Protein AF-A0A9W6ZM14-F1 (afdb_monomer_lite)

InterPro domains:
  IPR001594 Palmitoyltransferase, DHHC domain [PF01529] (243-301)
  IPR039859 Palmitoyltransferase PFA4/ZDHHC16/ZDHHC20/ERF2-like [PTHR22883] (173-303)

Sequence (307 aa):
MQKMSNPPGVASLNSKPNGLDDATSDDAARDLENGAMTSVTIDSLAVELNGNPAIPPNSPPPSTPLFTISDDVESGSTDAPSDSSPWPRRDSSGRIIYATVGKYESRLSKGLKSPRPYPRLQACCCVSTGLAKYYVGNMPVLLSNPDGSPRLIMGSWWPFCVGITVPLIAGAVTIVAALVLVPMAPLYITLLYFALVAVTLGALFSVSCRNPGLVSKREKVVGPNVSTDSVDRSKWIWNDRVKSFRPRGALYCDTNDVVVEEYDHFCPWTGTSIGGGNMQAFKVFVVAVNVLCYTTVGVVILVVVLW

Secondary structure (DSSP, 8-state):
----------------------------------------------------PPPPS--PPP-----------------------SSPPB-TTSPBPBS--TTTHHHHTTT-----S-TTSTTSGGGTS---SEEETTEEEEEE-TTS-EEEE--TTHHHIIIIIHHHHHHHHHHHIIIIIHHHS-HHHHHHHHHHHHHHHHHHHHHHTS---BPBP-S-SS-TTS-GGGS-GGGEEEETTTTEEEETT-EEETTTTEEETT--EEETTTTEEESTTTHHHHHHHHHHHHHHHHHHHHHHHHHHHH-

Foldseek 3Di:
DDDDDDDDDDDDDDDDDYDDDDDDDDDDPDDDDDDDDDDDDDDDDDDDDDDDDDDDPDDDDDDDDDDDDDPPPDPDDDDDPPPQFQDQDADPLQAGAFQFFCVQVVQVVVVHPGDQPDPVVCPDCVVPVPQFPDARQLKGANDDDSNNHGAWIAFNLVCLQVVPQVCVLVVLLVVLCVPFCVPPNDPVLSVVLVVLSVQLVVLLSLQRTWDQATHGFAQDQDGPPGPPVPGPCVQWDADPRRNGIDGPLWDADPRRRTIHHVWDAADSNSRGTHGDRRVVSVVSNVVSVVVSVVSSVVSVCCRVPVD

Organism: NCBI:txid2557542

Structure (mmCIF, N/CA/C/O backbone):
data_AF-A0A9W6ZM14-F1
#
_entry.id   AF-A0A9W6ZM14-F1
#
loop_
_atom_site.group_PDB
_atom_site.id
_atom_site.type_symbol
_atom_site.label_atom_id
_atom_site.label_alt_id
_atom_site.label_comp_id
_atom_site.label_asym_id
_atom_site.label_entity_id
_atom_site.label_seq_id
_atom_site.pdbx_PDB_ins_code
_atom_site.Cartn_x
_atom_site.Cartn_y
_atom_site.Cartn_z
_atom_site.occupancy
_atom_site.B_iso_or_equiv
_atom_site.auth_seq_id
_atom_site.auth_comp_id
_atom_site.auth_asym_id
_atom_site.auth_atom_id
_atom_site.pdbx_PDB_model_num
ATOM 1 N N . MET A 1 1 ? 27.398 20.162 75.492 1.00 36.53 1 MET A N 1
ATOM 2 C CA . MET A 1 1 ? 28.132 21.410 75.178 1.00 36.53 1 MET A CA 1
ATOM 3 C C . MET A 1 1 ? 29.616 21.088 75.151 1.00 36.53 1 MET A C 1
ATOM 5 O O . MET A 1 1 ? 30.048 20.500 76.125 1.00 36.53 1 MET A O 1
ATOM 9 N N . GLN A 1 2 ? 30.344 21.519 74.107 1.00 38.34 2 GLN A N 1
ATOM 10 C CA . GLN A 1 2 ? 31.823 21.563 74.013 1.00 38.34 2 GLN A CA 1
ATOM 11 C C . GLN A 1 2 ? 32.601 20.218 74.132 1.00 38.34 2 GLN A C 1
ATOM 13 O O . GLN A 1 2 ? 32.094 19.271 74.711 1.00 38.34 2 GLN A O 1
ATOM 18 N N . LYS A 1 3 ? 33.850 20.057 73.652 1.00 40.38 3 LYS A N 1
ATOM 19 C CA . LYS A 1 3 ? 34.610 20.589 72.481 1.00 40.38 3 LYS A CA 1
ATOM 20 C C . LYS A 1 3 ? 35.984 19.853 72.451 1.00 40.38 3 LYS A C 1
ATOM 22 O O . LYS A 1 3 ? 36.457 19.490 73.518 1.00 40.38 3 LYS A O 1
ATOM 27 N N . MET A 1 4 ? 36.669 19.802 71.293 1.00 40.66 4 MET A N 1
ATOM 28 C CA . MET A 1 4 ? 38.109 19.431 71.122 1.00 40.66 4 MET A CA 1
ATOM 29 C C . MET A 1 4 ? 38.456 17.927 71.308 1.00 40.66 4 MET A C 1
ATOM 31 O O . MET A 1 4 ? 37.706 17.216 71.962 1.00 40.66 4 MET A O 1
ATOM 35 N N . SER A 1 5 ? 39.528 17.350 70.734 1.00 51.25 5 SER A N 1
ATOM 36 C CA . SER A 1 5 ? 40.602 17.848 69.828 1.00 51.25 5 SER A CA 1
ATOM 37 C C . SER A 1 5 ? 41.184 16.704 68.959 1.00 51.25 5 SER A C 1
ATOM 39 O O . SER A 1 5 ? 40.787 15.556 69.118 1.00 51.25 5 SER A O 1
ATOM 41 N N . ASN A 1 6 ? 42.086 17.033 68.018 1.00 43.19 6 ASN A N 1
ATOM 42 C CA . ASN A 1 6 ? 42.527 16.185 66.890 1.00 43.19 6 ASN A CA 1
ATOM 43 C C . ASN A 1 6 ? 43.996 15.626 67.071 1.00 43.19 6 ASN A C 1
ATOM 45 O O . ASN A 1 6 ? 44.387 15.498 68.229 1.00 43.19 6 ASN A O 1
ATOM 49 N N . PRO A 1 7 ? 44.790 15.214 66.039 1.00 69.88 7 PRO A N 1
ATOM 50 C CA . PRO A 1 7 ? 45.662 14.005 66.016 1.00 69.88 7 PRO A CA 1
ATOM 51 C C . PRO A 1 7 ? 47.177 14.356 66.260 1.00 69.88 7 PRO A C 1
ATOM 53 O O . PRO A 1 7 ? 47.383 15.471 66.746 1.00 69.88 7 PRO A O 1
ATOM 56 N N . PRO A 1 8 ? 48.258 13.559 65.954 1.00 61.28 8 PRO A N 1
ATOM 57 C CA . PRO A 1 8 ? 48.403 12.345 65.106 1.00 61.28 8 PRO A CA 1
ATOM 58 C C . PRO A 1 8 ? 49.408 11.242 65.577 1.00 61.28 8 PRO A C 1
ATOM 60 O O . PRO A 1 8 ? 49.921 11.275 66.690 1.00 61.28 8 PRO A O 1
ATOM 63 N N . GLY A 1 9 ? 49.733 10.278 64.690 1.00 41.50 9 GLY A N 1
ATOM 64 C CA . GLY A 1 9 ? 50.841 9.307 64.822 1.0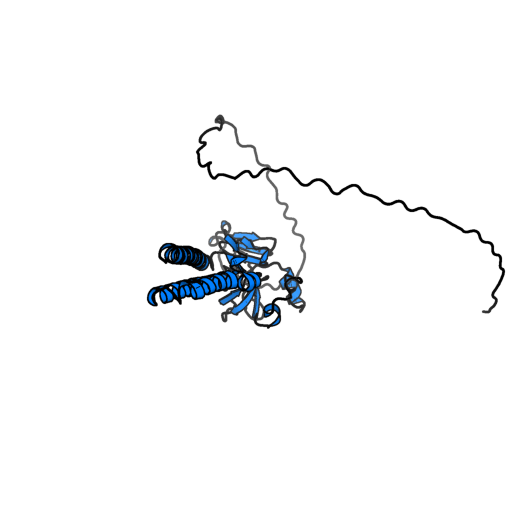0 41.50 9 GLY A CA 1
ATOM 65 C C . GLY A 1 9 ? 51.139 8.556 63.504 1.00 41.50 9 GLY A C 1
ATOM 66 O O . GLY A 1 9 ? 50.204 8.203 62.790 1.00 41.50 9 GLY A O 1
ATOM 67 N N . VAL A 1 10 ? 52.419 8.349 63.149 1.00 43.56 10 VAL A N 1
ATOM 68 C CA . VAL A 1 10 ? 52.888 7.893 61.811 1.00 43.56 10 VAL A CA 1
ATOM 69 C C . VAL A 1 10 ? 53.916 6.750 61.902 1.00 43.56 10 VAL A C 1
ATOM 71 O O . VAL A 1 10 ? 54.894 6.892 62.627 1.00 43.56 10 VAL A O 1
ATOM 74 N N . ALA A 1 11 ? 53.745 5.693 61.091 1.00 44.09 11 ALA A N 1
ATOM 75 C CA . ALA A 1 11 ? 54.774 4.792 60.515 1.00 44.09 11 ALA A CA 1
ATOM 76 C C . ALA A 1 11 ? 54.046 3.838 59.528 1.00 44.09 11 ALA A C 1
ATOM 78 O O . ALA A 1 11 ? 53.034 3.267 59.914 1.00 44.09 11 ALA A O 1
ATOM 79 N N . SER A 1 12 ? 54.321 3.704 58.223 1.00 38.97 12 SER A N 1
ATOM 80 C CA . SER A 1 12 ? 55.550 3.646 57.404 1.00 38.97 12 SER A CA 1
ATOM 81 C C . SER A 1 12 ? 56.270 2.287 57.407 1.00 38.97 12 SER A C 1
ATOM 83 O O . SER A 1 12 ? 56.923 1.953 58.390 1.00 38.97 12 SER A O 1
ATOM 85 N N . LEU A 1 13 ? 56.156 1.564 56.275 1.00 42.47 13 LEU A N 1
ATOM 86 C CA . LEU A 1 13 ? 57.171 0.793 55.508 1.00 42.47 13 LEU A CA 1
ATOM 87 C C . LEU A 1 13 ? 56.466 -0.376 54.764 1.00 42.47 13 LEU A C 1
ATOM 89 O O . LEU A 1 13 ? 55.950 -1.281 55.400 1.00 42.47 13 LEU A O 1
ATOM 93 N N . ASN A 1 14 ? 56.176 -0.321 53.458 1.00 37.44 14 ASN A N 1
ATOM 94 C CA . ASN A 1 14 ? 57.045 -0.346 52.266 1.00 37.44 14 ASN A CA 1
ATOM 95 C C . ASN A 1 14 ? 57.603 -1.749 51.904 1.00 37.44 14 ASN A C 1
ATOM 97 O O . ASN A 1 14 ? 58.547 -2.222 52.528 1.00 37.44 14 ASN A O 1
ATOM 101 N N . SER A 1 15 ? 57.054 -2.383 50.854 1.00 41.06 15 SER A N 1
ATOM 102 C CA . SER A 1 15 ? 57.790 -3.257 49.908 1.00 41.06 15 SER A CA 1
ATOM 103 C C . SER A 1 15 ? 56.939 -3.662 48.683 1.00 41.06 15 SER A C 1
ATOM 105 O O . SER A 1 15 ? 56.135 -4.587 48.704 1.00 41.06 15 SER A O 1
ATOM 107 N N . LYS A 1 16 ? 57.164 -2.948 47.577 1.00 43.81 16 LYS A N 1
ATOM 108 C CA . LYS A 1 16 ? 57.217 -3.491 46.199 1.00 43.81 16 LYS A CA 1
ATOM 109 C C . LYS A 1 16 ? 58.722 -3.761 45.893 1.00 43.81 16 LYS A C 1
ATOM 111 O O . LYS A 1 16 ? 59.518 -3.281 46.707 1.00 43.81 16 LYS A O 1
ATOM 116 N N . PRO A 1 17 ? 59.169 -4.420 44.791 1.00 56.38 17 PRO A N 1
ATOM 117 C CA . PRO A 1 17 ? 58.534 -4.412 43.458 1.00 56.38 17 PRO A CA 1
ATOM 118 C C . PRO A 1 17 ? 58.696 -5.686 42.570 1.00 56.38 17 PRO A C 1
ATOM 120 O O . PRO A 1 17 ? 59.424 -6.596 42.928 1.00 56.38 17 PRO A O 1
ATOM 123 N N . ASN A 1 18 ? 58.083 -5.634 41.371 1.00 39.75 18 ASN A N 1
ATOM 124 C CA . ASN A 1 18 ? 58.456 -6.257 40.071 1.00 39.75 18 ASN A CA 1
ATOM 125 C C . ASN A 1 18 ? 58.685 -7.794 39.963 1.00 39.75 18 ASN A C 1
ATOM 127 O O . ASN A 1 18 ? 59.097 -8.449 40.904 1.00 39.75 18 ASN A O 1
ATOM 131 N N . GLY A 1 19 ? 58.465 -8.432 38.805 1.00 35.41 19 GLY A N 1
ATOM 132 C CA . GLY A 1 19 ? 57.960 -7.936 37.517 1.00 35.41 19 GLY A CA 1
ATOM 133 C C . GLY A 1 19 ? 57.748 -9.069 36.495 1.00 35.41 19 GLY A C 1
ATOM 134 O O . GLY A 1 19 ? 58.057 -10.211 36.803 1.00 35.41 19 GLY A O 1
ATOM 135 N N . LEU A 1 20 ? 57.183 -8.679 35.341 1.00 39.94 20 LEU A N 1
ATOM 136 C CA . LEU A 1 20 ? 57.319 -9.202 33.963 1.00 39.94 20 LEU A CA 1
ATOM 137 C C . LEU A 1 20 ? 57.589 -10.703 33.702 1.00 39.94 20 LEU A C 1
ATOM 139 O O . LEU A 1 20 ? 58.548 -11.264 34.209 1.00 39.94 20 LEU A O 1
ATOM 143 N N . ASP A 1 21 ? 56.840 -11.273 32.748 1.00 44.75 21 ASP A N 1
ATOM 144 C CA . ASP A 1 21 ? 57.371 -11.488 31.385 1.00 44.75 21 ASP A CA 1
ATOM 145 C C . ASP A 1 21 ? 56.235 -11.684 30.356 1.00 44.75 21 ASP A C 1
ATOM 147 O O . ASP A 1 21 ? 55.168 -12.210 30.678 1.00 44.75 21 ASP A O 1
ATOM 151 N N . ASP A 1 22 ? 56.466 -11.214 29.124 1.00 46.00 22 ASP A N 1
ATOM 152 C CA . ASP A 1 22 ? 55.583 -11.368 27.957 1.00 46.00 22 ASP A CA 1
ATOM 153 C C . ASP A 1 22 ? 55.900 -12.663 27.187 1.00 46.00 22 ASP A C 1
ATOM 155 O O . ASP A 1 22 ? 57.066 -13.026 27.030 1.00 46.00 22 ASP A O 1
ATOM 159 N N . ALA A 1 23 ? 54.885 -13.287 26.579 1.00 38.38 23 ALA A N 1
ATOM 160 C CA . ALA A 1 23 ? 55.082 -14.174 25.430 1.00 38.38 23 ALA A CA 1
ATOM 161 C C . ALA A 1 23 ? 53.856 -14.175 24.501 1.00 38.38 23 ALA A C 1
ATOM 163 O O . ALA A 1 23 ? 52.744 -14.525 24.896 1.00 38.38 23 ALA A O 1
ATOM 164 N N . THR A 1 24 ? 54.078 -13.788 23.247 1.00 38.44 24 THR A N 1
ATOM 165 C CA . THR A 1 24 ? 53.124 -13.860 22.135 1.00 38.44 24 THR A CA 1
ATOM 166 C C . THR A 1 24 ? 53.206 -15.210 21.418 1.00 38.44 24 THR A C 1
ATOM 168 O O . THR A 1 24 ? 54.297 -15.757 21.281 1.00 38.44 24 THR A O 1
ATOM 171 N N . SER A 1 25 ? 52.085 -15.711 20.885 1.00 35.69 25 SER A N 1
ATOM 172 C CA . SER A 1 25 ? 51.920 -16.150 19.475 1.00 35.69 25 SER A CA 1
ATOM 173 C C . SER A 1 25 ? 50.692 -17.054 19.276 1.00 35.69 25 SER A C 1
ATOM 175 O O . SER A 1 25 ? 50.370 -17.881 20.120 1.00 35.69 25 SER A O 1
ATOM 177 N N . ASP A 1 26 ? 50.004 -16.815 18.159 1.00 38.16 26 ASP A N 1
ATOM 178 C CA . ASP A 1 26 ? 49.467 -17.792 17.201 1.00 38.16 26 ASP A CA 1
ATOM 179 C C . ASP A 1 26 ? 48.827 -19.100 17.715 1.00 38.16 26 ASP A C 1
ATOM 181 O O . ASP A 1 26 ? 49.527 -20.034 18.080 1.00 38.16 26 ASP A O 1
ATOM 185 N N . ASP A 1 27 ? 47.488 -19.194 17.622 1.00 36.38 27 ASP A N 1
ATOM 186 C CA . ASP A 1 27 ? 46.767 -20.297 16.938 1.00 36.38 27 ASP A CA 1
ATOM 187 C C . ASP A 1 27 ? 45.241 -20.231 17.178 1.00 36.38 27 ASP A C 1
ATOM 189 O O . ASP A 1 27 ? 44.758 -20.630 18.234 1.00 36.38 27 ASP A O 1
ATOM 193 N N . ALA A 1 28 ? 44.474 -19.745 16.185 1.00 35.94 28 ALA A N 1
ATOM 194 C CA . ALA A 1 28 ? 43.031 -20.031 15.981 1.00 35.94 28 ALA A CA 1
ATOM 195 C C . ALA A 1 28 ? 42.469 -19.344 14.708 1.00 35.94 28 ALA A C 1
ATOM 197 O O . ALA A 1 28 ? 41.406 -18.722 14.734 1.00 35.94 28 ALA A O 1
ATOM 198 N N . ALA A 1 29 ? 43.186 -19.407 13.581 1.00 35.66 29 ALA A N 1
ATOM 199 C CA . ALA A 1 29 ? 42.750 -18.792 12.320 1.00 35.66 29 ALA A CA 1
ATOM 200 C C . ALA A 1 29 ? 43.024 -19.700 11.111 1.00 35.66 29 ALA A C 1
ATOM 202 O O . ALA A 1 29 ? 43.805 -19.354 10.228 1.00 35.66 29 ALA A O 1
ATOM 203 N N . ARG A 1 30 ? 42.383 -20.875 11.090 1.00 34.28 30 ARG A N 1
ATOM 204 C CA . ARG A 1 30 ? 42.299 -21.807 9.952 1.00 34.28 30 ARG A CA 1
ATOM 205 C C . ARG A 1 30 ? 41.116 -22.747 10.181 1.00 34.28 30 ARG A C 1
ATOM 207 O O . ARG A 1 30 ? 41.222 -23.634 11.009 1.00 34.28 30 ARG A O 1
ATOM 214 N N . ASP A 1 31 ? 40.019 -22.497 9.472 1.00 34.97 31 ASP A N 1
ATOM 215 C CA . ASP A 1 31 ? 39.014 -23.494 9.069 1.00 34.97 31 ASP A CA 1
ATOM 216 C C . ASP A 1 31 ? 38.076 -22.837 8.044 1.00 34.97 31 ASP A C 1
ATOM 218 O O . ASP A 1 31 ? 36.964 -22.387 8.322 1.00 34.97 31 ASP A O 1
ATOM 222 N N . LEU A 1 32 ? 38.610 -22.705 6.830 1.00 38.25 32 LEU A N 1
ATOM 223 C CA . LEU A 1 32 ? 37.909 -22.268 5.629 1.00 38.25 32 LEU A CA 1
ATOM 224 C C . LEU A 1 32 ? 38.523 -23.038 4.456 1.00 38.25 32 LEU A C 1
ATOM 226 O O . LEU A 1 32 ? 39.570 -22.637 3.966 1.00 38.25 32 LEU A O 1
ATOM 230 N N . GLU A 1 33 ? 37.915 -24.164 4.076 1.00 34.16 33 GLU A N 1
ATOM 231 C CA . GLU A 1 33 ? 37.705 -24.636 2.693 1.00 34.16 33 GLU A CA 1
ATOM 232 C C . GLU A 1 33 ? 37.117 -26.061 2.682 1.00 34.16 33 GLU A C 1
ATOM 234 O O . GLU A 1 33 ? 37.151 -26.765 3.688 1.00 34.16 33 GLU A O 1
ATOM 239 N N . ASN A 1 34 ? 36.576 -26.467 1.523 1.00 34.59 34 ASN A N 1
ATOM 240 C CA . ASN A 1 34 ? 35.760 -27.669 1.270 1.00 34.59 34 ASN A CA 1
ATOM 241 C C . ASN A 1 34 ? 34.326 -27.575 1.853 1.00 34.59 34 ASN A C 1
ATOM 243 O O . ASN A 1 34 ? 34.122 -27.662 3.055 1.00 34.59 34 ASN A O 1
ATOM 247 N N . GLY A 1 35 ? 33.244 -27.434 1.083 1.00 29.64 35 GLY A N 1
ATOM 248 C CA . GLY A 1 35 ? 33.098 -27.381 -0.373 1.00 29.64 35 GLY A CA 1
ATOM 249 C C . GLY A 1 35 ? 32.021 -28.354 -0.855 1.00 29.64 35 GLY A C 1
ATOM 250 O O . GLY A 1 35 ? 32.309 -29.528 -1.049 1.00 29.64 35 GLY A O 1
ATOM 251 N N . ALA A 1 36 ? 30.797 -27.863 -1.075 1.00 30.23 36 ALA A N 1
ATOM 252 C CA . ALA A 1 36 ? 29.767 -28.545 -1.865 1.00 30.23 36 ALA A CA 1
ATOM 253 C C . ALA A 1 36 ? 28.647 -27.566 -2.265 1.00 30.23 36 ALA A C 1
ATOM 255 O O . ALA A 1 36 ? 27.780 -27.227 -1.462 1.00 30.23 36 ALA A O 1
ATOM 256 N N . MET A 1 37 ? 28.636 -27.140 -3.531 1.00 34.69 37 MET A N 1
ATOM 257 C CA . MET A 1 37 ? 27.382 -26.741 -4.172 1.00 34.69 37 MET A CA 1
ATOM 258 C C . MET A 1 37 ? 26.509 -27.989 -4.327 1.00 34.69 37 MET A C 1
ATOM 260 O O . MET A 1 37 ? 26.943 -28.953 -4.952 1.00 34.69 37 MET A O 1
ATOM 264 N N . THR A 1 38 ? 25.258 -27.937 -3.878 1.00 35.25 38 THR A N 1
ATOM 265 C CA . THR A 1 38 ? 24.208 -28.830 -4.386 1.00 35.25 38 THR A CA 1
ATOM 266 C C . THR A 1 38 ? 22.968 -28.021 -4.726 1.00 35.25 38 THR A C 1
ATOM 268 O O . THR A 1 38 ? 22.387 -27.346 -3.878 1.00 35.25 38 THR A O 1
ATOM 271 N N . SER A 1 39 ? 22.588 -28.084 -5.997 1.00 32.16 39 SER A N 1
ATOM 272 C CA . SER A 1 39 ? 21.382 -27.487 -6.558 1.00 32.16 39 SER A CA 1
ATOM 273 C C . SER A 1 39 ? 20.124 -28.136 -5.989 1.00 32.16 39 SER A C 1
ATOM 275 O O . SER A 1 39 ? 19.982 -29.355 -6.064 1.00 32.16 39 SER A O 1
ATOM 277 N N . VAL A 1 40 ? 19.173 -27.330 -5.514 1.00 30.58 40 VAL A N 1
ATOM 278 C CA . VAL A 1 40 ? 17.807 -27.804 -5.258 1.00 30.58 40 VAL A CA 1
ATOM 279 C C . VAL A 1 40 ? 17.052 -27.805 -6.585 1.00 30.58 40 VAL A C 1
ATOM 281 O O . VAL A 1 40 ? 16.585 -26.765 -7.049 1.00 30.58 40 VAL A O 1
ATOM 284 N N . THR A 1 41 ? 16.975 -28.969 -7.224 1.00 30.48 41 THR A N 1
ATOM 285 C CA . THR A 1 41 ? 16.114 -29.205 -8.386 1.00 30.48 41 THR A CA 1
ATOM 286 C C . THR A 1 41 ? 14.645 -29.213 -7.973 1.00 30.48 41 THR A C 1
ATOM 288 O O . THR A 1 41 ? 14.270 -29.778 -6.946 1.00 30.48 41 THR A O 1
ATOM 291 N N . ILE A 1 42 ? 13.798 -28.596 -8.798 1.0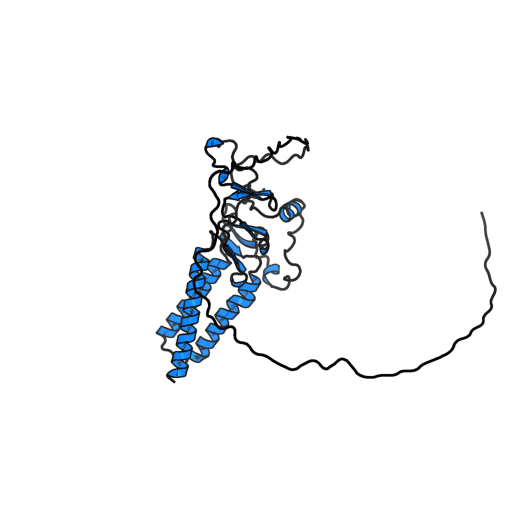0 38.62 42 ILE A N 1
ATOM 292 C CA . ILE A 1 42 ? 12.344 -28.709 -8.683 1.00 38.62 42 ILE A CA 1
ATOM 293 C C . ILE A 1 42 ? 11.937 -30.032 -9.329 1.00 38.62 42 ILE A C 1
ATOM 295 O O . ILE A 1 42 ? 11.848 -30.099 -10.548 1.00 38.62 42 ILE A O 1
ATOM 299 N N . ASP A 1 43 ? 11.691 -31.059 -8.516 1.00 33.50 43 ASP A N 1
ATOM 300 C CA . ASP A 1 43 ? 10.885 -32.219 -8.913 1.00 33.50 43 ASP A CA 1
ATOM 301 C C . ASP A 1 43 ? 10.408 -32.998 -7.677 1.00 33.50 43 ASP A C 1
ATOM 303 O O . ASP A 1 43 ? 11.179 -33.718 -7.046 1.00 33.50 43 ASP A O 1
ATOM 307 N N . SER A 1 44 ? 9.134 -32.815 -7.304 1.00 33.28 44 SER A N 1
ATOM 308 C CA . SER A 1 44 ? 8.341 -33.704 -6.426 1.00 33.28 44 SER A CA 1
ATOM 309 C C . SER A 1 44 ? 6.883 -33.225 -6.353 1.00 33.28 44 SER A C 1
ATOM 311 O O . SER A 1 44 ? 6.391 -32.783 -5.316 1.00 33.28 44 SER A O 1
ATOM 313 N N . LEU A 1 45 ? 6.175 -33.314 -7.484 1.00 35.25 45 LEU A N 1
ATOM 314 C CA . LEU A 1 45 ? 4.708 -33.296 -7.535 1.00 35.25 45 LEU A CA 1
ATOM 315 C C . LEU A 1 45 ? 4.203 -34.663 -8.024 1.00 35.25 45 LEU A C 1
ATOM 317 O O . LEU A 1 45 ? 3.803 -34.829 -9.172 1.00 35.25 45 LEU A O 1
ATOM 321 N N . ALA A 1 46 ? 4.221 -35.643 -7.122 1.00 33.12 46 ALA A N 1
ATOM 322 C CA . ALA A 1 46 ? 3.520 -36.920 -7.241 1.00 33.12 46 ALA A CA 1
ATOM 323 C C . ALA A 1 46 ? 3.038 -37.296 -5.828 1.00 33.12 46 ALA A C 1
ATOM 325 O O . ALA A 1 46 ? 3.842 -37.442 -4.918 1.00 33.12 46 ALA A O 1
ATOM 326 N N . VAL A 1 47 ? 1.742 -37.168 -5.537 1.00 37.41 47 VAL A N 1
ATOM 327 C CA . VAL A 1 47 ? 0.795 -38.298 -5.539 1.00 37.41 47 VAL A CA 1
ATOM 328 C C . VAL A 1 47 ? 1.226 -39.422 -4.586 1.00 37.41 47 VAL A C 1
ATOM 330 O O . VAL A 1 47 ? 1.802 -40.416 -5.009 1.00 37.41 47 VAL A O 1
ATOM 333 N N . GLU A 1 48 ? 0.816 -39.304 -3.321 1.00 31.22 48 GLU A N 1
ATOM 334 C CA . GLU A 1 48 ? 0.509 -40.465 -2.480 1.00 31.22 48 GLU A CA 1
ATOM 335 C C . GLU A 1 48 ? -0.931 -40.348 -1.963 1.00 31.22 48 GLU A C 1
ATOM 337 O O . GLU A 1 48 ? -1.278 -39.492 -1.148 1.00 31.22 48 GLU A O 1
ATOM 342 N N . LEU A 1 49 ? -1.787 -41.212 -2.507 1.00 37.62 49 LEU A N 1
ATOM 343 C CA . LEU A 1 49 ? -3.127 -41.509 -2.013 1.00 37.62 49 LEU A CA 1
ATOM 344 C C . LEU A 1 49 ? -3.077 -42.831 -1.234 1.00 37.62 49 LEU A C 1
ATOM 346 O O . LEU A 1 49 ? -2.363 -43.745 -1.631 1.00 37.62 49 LEU A O 1
ATOM 350 N N . ASN A 1 50 ? -3.954 -42.948 -0.233 1.00 34.53 50 ASN A N 1
ATOM 351 C CA . ASN A 1 50 ? -4.267 -44.141 0.571 1.00 34.53 50 ASN A CA 1
ATOM 352 C C . ASN A 1 50 ? -3.213 -44.645 1.572 1.00 34.53 50 ASN A C 1
ATOM 354 O O . ASN A 1 50 ? -2.144 -45.119 1.212 1.00 34.53 50 ASN A O 1
ATOM 358 N N . GLY A 1 51 ? -3.625 -44.704 2.845 1.00 34.34 51 GLY A N 1
ATOM 359 C CA . GLY A 1 51 ? -2.876 -45.407 3.888 1.00 34.34 51 GLY A CA 1
ATOM 360 C C . GLY A 1 51 ? -3.343 -45.125 5.316 1.00 34.34 51 GLY A C 1
ATOM 361 O O . GLY A 1 51 ? -2.526 -44.737 6.139 1.00 34.34 51 GLY A O 1
ATOM 362 N N . ASN A 1 52 ? -4.634 -45.297 5.637 1.00 39.53 52 ASN A N 1
ATOM 363 C CA . ASN A 1 52 ? -5.109 -45.204 7.027 1.00 39.53 52 ASN A CA 1
ATOM 364 C C . ASN A 1 52 ? -6.019 -46.407 7.362 1.00 39.53 52 ASN A C 1
ATOM 366 O O . ASN A 1 52 ? -6.936 -46.684 6.584 1.00 39.53 52 ASN A O 1
ATOM 370 N N . PRO A 1 53 ? -5.775 -47.156 8.457 1.00 42.28 53 PRO A N 1
ATOM 371 C CA . PRO A 1 53 ? -6.512 -48.381 8.759 1.00 42.28 53 PRO A CA 1
ATOM 372 C C . PRO A 1 53 ? -7.937 -48.099 9.254 1.00 42.28 53 PRO A C 1
ATOM 374 O O . PRO A 1 53 ? -8.209 -47.091 9.906 1.00 42.28 53 PRO A O 1
ATOM 377 N N . ALA A 1 54 ? -8.854 -49.020 8.954 1.00 39.97 54 ALA A N 1
ATOM 378 C CA . ALA A 1 54 ? -10.263 -48.893 9.308 1.00 39.97 54 ALA A CA 1
ATOM 379 C C . ALA A 1 54 ? -10.498 -48.971 10.829 1.00 39.97 54 ALA A C 1
ATOM 381 O O . ALA A 1 54 ? -10.042 -49.899 11.497 1.00 39.97 54 ALA A O 1
ATOM 382 N N . ILE A 1 55 ? -11.277 -48.024 11.356 1.00 46.25 55 ILE A N 1
ATOM 383 C CA . ILE A 1 55 ? -11.789 -48.048 12.733 1.00 46.25 55 ILE A CA 1
ATOM 384 C C . ILE A 1 55 ? -13.063 -48.916 12.758 1.00 46.25 55 ILE A C 1
ATOM 386 O O . ILE A 1 55 ? -13.947 -48.693 11.926 1.00 46.25 55 ILE A O 1
ATOM 390 N N . PRO A 1 56 ? -13.202 -49.888 13.680 1.00 50.78 56 PRO A N 1
ATOM 391 C CA . PRO A 1 56 ? -14.402 -50.716 13.762 1.00 50.78 56 PRO A CA 1
ATOM 392 C C . PRO A 1 56 ? -15.620 -49.903 14.248 1.00 50.78 56 PRO A C 1
ATOM 394 O O . PRO A 1 56 ? -15.505 -49.131 15.205 1.00 50.78 56 PRO A O 1
ATOM 397 N N . PRO A 1 57 ? -16.810 -50.086 13.648 1.00 48.34 57 PRO A N 1
ATOM 398 C CA . PRO A 1 57 ? -18.018 -49.399 14.083 1.00 48.34 57 PRO A CA 1
ATOM 399 C C . PRO A 1 57 ? -18.613 -50.110 15.305 1.00 48.34 57 PRO A C 1
ATOM 401 O O . PRO A 1 57 ? -19.192 -51.180 15.147 1.00 48.34 57 PRO A O 1
ATOM 404 N N . ASN A 1 58 ? -18.431 -49.534 16.504 1.00 50.31 58 ASN A N 1
ATOM 405 C CA . ASN A 1 58 ? -19.310 -49.612 17.698 1.00 50.31 58 ASN A CA 1
ATOM 406 C C . ASN A 1 58 ? -18.552 -49.247 18.996 1.00 50.31 58 ASN A C 1
ATOM 408 O O . ASN A 1 58 ? -18.511 -50.024 19.949 1.00 50.31 58 ASN A O 1
ATOM 412 N N . SER A 1 59 ? -17.968 -48.049 19.064 1.00 45.06 59 SER A N 1
ATOM 413 C CA . SER A 1 59 ? -17.540 -47.443 20.333 1.00 45.06 59 SER A CA 1
ATOM 414 C C . SER A 1 59 ? -18.486 -46.289 20.703 1.00 45.06 59 SER A C 1
ATOM 416 O O . SER A 1 59 ? -18.708 -45.401 19.877 1.00 45.06 59 SER A O 1
ATOM 418 N N . PRO A 1 60 ? -19.078 -46.270 21.914 1.00 57.34 60 PRO A N 1
ATOM 419 C CA . PRO A 1 60 ? -19.835 -45.111 22.375 1.00 57.34 60 PRO A CA 1
ATOM 420 C C . PRO A 1 60 ? -18.885 -43.917 22.590 1.00 57.34 60 PRO A C 1
ATOM 422 O O . PRO A 1 60 ? -17.729 -44.119 22.974 1.00 57.34 60 PRO A O 1
ATOM 425 N N . PRO A 1 61 ? -19.338 -42.672 22.355 1.00 55.97 61 PRO A N 1
ATOM 426 C CA . PRO A 1 61 ? -18.492 -41.497 22.522 1.00 55.97 61 PRO A CA 1
ATOM 427 C C . PRO A 1 61 ? -18.086 -41.316 23.996 1.00 55.97 61 PRO A C 1
ATOM 429 O O . PRO A 1 61 ? -18.916 -41.525 24.885 1.00 55.97 61 PRO A O 1
ATOM 432 N N . PRO A 1 62 ? -16.837 -40.900 24.282 1.00 42.19 62 PRO A N 1
ATOM 433 C CA . PRO A 1 62 ? -16.411 -40.613 25.645 1.00 42.19 62 PRO A CA 1
ATOM 434 C C . PRO A 1 62 ? -17.207 -39.432 26.208 1.00 42.19 62 PRO A C 1
ATOM 436 O O . PRO A 1 62 ? -17.320 -38.381 25.578 1.00 42.19 62 PRO A O 1
ATOM 439 N N . SER A 1 63 ? -17.749 -39.603 27.412 1.00 44.50 63 SER A N 1
ATOM 440 C CA . SER A 1 63 ? -18.501 -38.569 28.120 1.00 44.50 63 SER A CA 1
ATOM 441 C C . SER A 1 63 ? -17.604 -37.377 28.461 1.00 44.50 63 SER A C 1
ATOM 443 O O . SER A 1 63 ? -16.753 -37.467 29.349 1.00 44.50 63 SER A O 1
ATOM 445 N N . THR A 1 64 ? -17.807 -36.254 27.775 1.00 42.22 64 THR A N 1
ATOM 446 C CA . THR A 1 64 ? -17.135 -34.986 28.077 1.00 42.22 64 THR A CA 1
ATOM 447 C C . THR A 1 64 ? -17.524 -34.516 29.485 1.00 42.22 64 THR A C 1
ATOM 449 O O . THR A 1 64 ? -18.721 -34.467 29.779 1.00 42.22 64 THR A O 1
ATOM 452 N N . PRO A 1 65 ? -16.574 -34.151 30.368 1.00 34.88 65 PRO A N 1
ATOM 453 C CA . PRO A 1 65 ? -16.918 -33.632 31.686 1.00 34.88 65 PRO A CA 1
ATOM 454 C C . PRO A 1 65 ? -17.660 -32.297 31.559 1.00 34.88 65 PRO A C 1
ATOM 456 O O . PRO A 1 65 ? -17.229 -31.388 30.846 1.00 34.88 65 PRO A O 1
ATOM 459 N N . LEU A 1 66 ? -18.790 -32.195 32.259 1.00 31.86 66 LEU A N 1
ATOM 460 C CA . LEU A 1 66 ? -19.642 -31.012 32.280 1.00 31.86 66 LEU A CA 1
ATOM 461 C C . LEU A 1 66 ? -18.914 -29.875 33.016 1.00 31.86 66 LEU A C 1
ATOM 463 O O . LEU A 1 66 ? -18.813 -29.894 34.241 1.00 31.86 66 LEU A O 1
ATOM 467 N N . PHE A 1 67 ? -18.386 -28.895 32.281 1.00 32.91 67 PHE A N 1
ATOM 468 C CA . PHE A 1 67 ? -17.705 -27.752 32.888 1.00 32.91 67 PHE A CA 1
ATOM 469 C C . PHE A 1 67 ? -18.746 -26.769 33.441 1.00 32.91 67 PHE A C 1
ATOM 471 O O . PHE A 1 67 ? -19.273 -25.925 32.717 1.00 32.91 67 PHE A O 1
ATOM 478 N N . THR A 1 68 ? -19.077 -26.905 34.725 1.00 33.31 68 THR A N 1
ATOM 479 C CA . THR A 1 68 ? -19.905 -25.937 35.451 1.00 33.31 68 THR A CA 1
ATOM 480 C C . THR A 1 68 ? -19.158 -24.613 35.556 1.00 33.31 68 THR A C 1
ATOM 482 O O . THR A 1 68 ? -18.161 -24.515 36.271 1.00 33.31 68 THR A O 1
ATOM 485 N N . ILE A 1 69 ? -19.638 -23.598 34.840 1.00 34.50 69 ILE A N 1
ATOM 486 C CA . ILE A 1 69 ? -19.195 -22.216 35.022 1.00 34.50 69 ILE A CA 1
ATOM 487 C C . ILE A 1 69 ? -19.839 -21.707 36.314 1.00 34.50 69 ILE A C 1
ATOM 489 O O . ILE A 1 69 ? -21.062 -21.618 36.395 1.00 34.50 69 ILE A O 1
ATOM 493 N N . SER A 1 70 ? -19.018 -21.410 37.319 1.00 33.00 70 SER A N 1
ATOM 494 C CA . SER A 1 70 ? -19.453 -20.688 38.516 1.00 33.00 70 SER A CA 1
ATOM 495 C C . SER A 1 70 ? -19.570 -19.200 38.189 1.00 33.00 70 SER A C 1
ATOM 497 O O . SER A 1 70 ? -18.580 -18.576 37.807 1.00 33.00 70 SER A O 1
ATOM 499 N N . ASP A 1 71 ? -20.766 -18.632 38.345 1.00 37.50 71 ASP A N 1
ATOM 500 C CA . ASP A 1 71 ? -21.016 -17.194 38.189 1.00 37.50 71 ASP A CA 1
ATOM 501 C C . ASP A 1 71 ? -20.575 -16.415 39.445 1.00 37.50 71 ASP A C 1
ATOM 503 O O . ASP A 1 71 ? -21.398 -15.903 40.207 1.00 37.50 71 ASP A O 1
ATOM 507 N N . ASP A 1 72 ? -19.263 -16.298 39.660 1.00 32.34 72 ASP A N 1
ATOM 508 C CA . ASP A 1 72 ? -18.707 -15.408 40.685 1.00 32.34 72 ASP A CA 1
ATOM 509 C C . ASP A 1 72 ? -18.705 -13.953 40.178 1.00 32.34 72 ASP A C 1
ATOM 511 O O . ASP A 1 72 ? -17.751 -13.452 39.578 1.00 32.34 72 ASP A O 1
ATOM 515 N N . VAL A 1 73 ? -19.829 -13.266 40.402 1.00 39.72 73 VAL A N 1
ATOM 516 C CA . VAL A 1 73 ? -20.015 -11.843 40.077 1.00 39.72 73 VAL A CA 1
ATOM 517 C C . VAL A 1 73 ? -19.267 -10.970 41.088 1.00 39.72 73 VAL A C 1
ATOM 519 O O . VAL A 1 73 ? -19.823 -10.524 42.092 1.00 39.72 73 VAL A O 1
ATOM 522 N N . GLU A 1 74 ? -17.997 -10.680 40.808 1.00 35.09 74 GLU A N 1
ATOM 523 C CA . GLU A 1 74 ? -17.224 -9.698 41.574 1.00 35.09 74 GLU A CA 1
ATOM 524 C C . GLU A 1 74 ? -17.661 -8.267 41.200 1.00 35.09 74 GLU A C 1
ATOM 526 O O . GLU A 1 74 ? -17.404 -7.763 40.102 1.00 35.09 74 GLU A O 1
ATOM 531 N N . SER A 1 75 ? -18.369 -7.597 42.115 1.00 36.50 75 SER A N 1
ATOM 532 C CA . SER A 1 75 ? -18.988 -6.285 41.890 1.00 36.50 75 SER A CA 1
ATOM 533 C C . SER A 1 75 ? -17.981 -5.123 41.952 1.00 36.50 75 SER A C 1
ATOM 535 O O . SER A 1 75 ? -17.999 -4.308 42.876 1.00 36.50 75 SER A O 1
ATOM 537 N N . GLY A 1 76 ? -17.104 -5.029 40.952 1.00 31.52 76 GLY A N 1
ATOM 538 C CA . GLY A 1 76 ? -16.173 -3.913 40.771 1.00 31.52 76 GLY A CA 1
ATOM 539 C C . GLY A 1 76 ? -16.832 -2.693 40.119 1.00 31.52 76 GLY A C 1
ATOM 540 O O . GLY A 1 76 ? -16.892 -2.595 38.893 1.00 31.52 76 GLY A O 1
ATOM 541 N N . SER A 1 77 ? -17.291 -1.730 40.922 1.00 38.44 77 SER A N 1
ATOM 542 C CA . SER A 1 77 ? -17.837 -0.461 40.424 1.00 38.44 77 SER A CA 1
ATOM 543 C C . SER A 1 77 ? -16.765 0.373 39.710 1.00 38.44 77 SER A C 1
ATOM 545 O O . SER A 1 77 ? -15.870 0.929 40.349 1.00 38.44 77 SER A O 1
ATOM 547 N N . THR A 1 78 ? -16.881 0.510 38.389 1.00 37.44 78 THR A N 1
ATOM 548 C CA . THR A 1 78 ? -16.177 1.545 37.621 1.00 37.44 78 THR A CA 1
ATOM 549 C C . THR A 1 78 ? -17.172 2.265 36.719 1.00 37.44 78 THR A C 1
ATOM 551 O O . THR A 1 78 ? -17.791 1.652 35.849 1.00 37.44 78 THR A O 1
ATOM 554 N N . ASP A 1 79 ? -17.334 3.571 36.937 1.00 36.72 79 ASP A N 1
ATOM 555 C CA . ASP A 1 79 ? -18.255 4.421 36.179 1.00 36.72 79 ASP A CA 1
ATOM 556 C C . ASP A 1 79 ? -17.735 4.670 34.754 1.00 36.72 79 ASP A C 1
ATOM 558 O O . ASP A 1 79 ? -17.149 5.706 34.431 1.00 36.72 79 ASP A O 1
ATOM 562 N N . ALA A 1 80 ? -17.939 3.688 33.879 1.00 36.62 80 ALA A N 1
ATOM 563 C CA . ALA A 1 80 ? -17.779 3.853 32.442 1.00 36.62 80 ALA A CA 1
ATOM 564 C C . ALA A 1 80 ? -19.021 4.564 31.861 1.00 36.62 80 ALA A C 1
ATOM 566 O O . ALA A 1 80 ? -20.143 4.134 32.142 1.00 36.62 80 ALA A O 1
ATOM 567 N N . PRO A 1 81 ? -18.869 5.609 31.020 1.00 40.00 81 PRO A N 1
ATOM 568 C CA . PRO A 1 81 ? -20.007 6.278 30.397 1.00 40.00 81 PRO A CA 1
ATOM 569 C C . PRO A 1 81 ? -20.857 5.294 29.587 1.00 40.00 81 PRO A C 1
ATOM 571 O O . PRO A 1 81 ? -20.355 4.607 28.694 1.00 40.00 81 PRO A O 1
ATOM 574 N N . SER A 1 82 ? -22.153 5.248 29.887 1.00 41.53 82 SER A N 1
ATOM 575 C CA . SER A 1 82 ? -23.120 4.284 29.357 1.00 41.53 82 SER A CA 1
ATOM 576 C C . SER A 1 82 ? -23.588 4.595 27.926 1.00 41.53 82 SER A C 1
ATOM 578 O O . SER A 1 82 ? -24.784 4.562 27.627 1.00 41.53 82 SER A O 1
ATOM 580 N N . ASP A 1 83 ? -22.647 4.841 27.006 1.00 43.81 83 ASP A N 1
ATOM 581 C CA . ASP A 1 83 ? -22.940 4.862 25.568 1.00 43.81 83 ASP A CA 1
ATOM 582 C C . ASP A 1 83 ? -23.284 3.438 25.101 1.00 43.81 83 ASP A C 1
ATOM 584 O O . ASP A 1 83 ? -22.428 2.612 24.772 1.00 43.81 83 ASP A O 1
ATOM 588 N N . SER A 1 84 ? -24.579 3.140 25.161 1.00 48.06 84 SER A N 1
ATOM 589 C CA . SER A 1 84 ? -25.184 1.831 24.908 1.00 48.06 84 SER A CA 1
ATOM 590 C C . SER A 1 84 ? -25.453 1.562 23.423 1.00 48.06 84 SER A C 1
ATOM 592 O O . SER A 1 84 ? -26.115 0.584 23.080 1.00 48.06 84 SER A O 1
ATOM 594 N N . SER A 1 85 ? -24.946 2.415 22.534 1.00 49.34 85 SER A N 1
ATOM 595 C CA . SER A 1 85 ? -25.222 2.379 21.102 1.00 49.34 85 SER A CA 1
ATOM 596 C C . SER A 1 85 ? -24.689 1.110 20.397 1.00 49.34 85 SER A C 1
ATOM 598 O O . SER A 1 85 ? -23.548 0.707 20.623 1.00 49.34 85 SER A O 1
ATOM 600 N N . PRO A 1 86 ? -25.463 0.482 19.482 1.00 52.19 86 PRO A N 1
ATOM 601 C CA . PRO A 1 86 ? -24.974 -0.593 18.610 1.00 52.19 86 PRO A CA 1
ATOM 602 C C . PRO A 1 86 ? -24.146 -0.077 17.434 1.00 52.19 86 PRO A C 1
ATOM 604 O O . PRO A 1 86 ? -23.575 -0.880 16.687 1.00 52.19 86 PRO A O 1
ATOM 607 N N . TRP A 1 87 ? -24.150 1.235 17.219 1.00 59.38 87 TRP A N 1
ATOM 608 C CA . TRP A 1 87 ? -23.399 1.899 16.170 1.00 59.38 87 TRP A CA 1
ATOM 609 C C . TRP A 1 87 ? -21.909 1.950 16.538 1.00 59.38 87 TRP A C 1
ATOM 611 O O . TRP A 1 87 ? -21.559 1.765 17.705 1.00 59.38 87 TRP A O 1
ATOM 621 N N . PRO A 1 88 ? -21.007 2.181 15.567 1.00 69.56 88 PRO A N 1
ATOM 622 C CA . PRO A 1 88 ? -19.592 2.385 15.857 1.00 69.56 88 PRO A CA 1
ATOM 623 C C . PRO A 1 88 ? -19.422 3.455 16.940 1.00 69.56 88 PRO A C 1
ATOM 625 O O . PRO A 1 88 ? -19.919 4.570 16.755 1.00 69.56 88 PRO A O 1
ATOM 628 N N . ARG A 1 89 ? -18.739 3.136 18.054 1.00 77.81 89 ARG A N 1
ATOM 629 C CA . ARG A 1 89 ? -18.494 4.122 19.121 1.00 77.81 89 ARG A CA 1
ATOM 630 C C . ARG A 1 89 ? -17.801 5.338 18.509 1.00 77.81 89 ARG A C 1
ATOM 632 O O . ARG A 1 89 ? -16.867 5.180 17.718 1.00 77.81 89 ARG A O 1
ATOM 639 N N . ARG A 1 90 ? -18.251 6.537 18.874 1.00 82.00 90 ARG A N 1
ATOM 640 C CA . ARG A 1 90 ? -17.650 7.795 18.421 1.00 82.00 90 ARG A CA 1
ATOM 641 C C . ARG A 1 90 ? -16.868 8.459 19.551 1.00 82.00 90 ARG A C 1
ATOM 643 O O . ARG A 1 90 ? -17.209 8.306 20.719 1.00 82.00 90 ARG A O 1
ATOM 650 N N . ASP A 1 91 ? -15.795 9.161 19.202 1.00 80.69 91 ASP A N 1
ATOM 651 C CA . ASP A 1 91 ? -15.074 10.016 20.146 1.00 80.69 91 ASP A CA 1
ATOM 652 C C . ASP A 1 91 ? -15.805 11.353 20.375 1.00 80.69 91 ASP A C 1
ATOM 654 O O . ASP A 1 91 ? -16.823 11.644 19.744 1.00 80.69 91 ASP A O 1
ATOM 658 N N . SER A 1 92 ? -15.272 12.202 21.258 1.00 77.25 92 SER A N 1
ATOM 659 C CA . SER A 1 92 ? -15.839 13.528 21.561 1.00 77.25 92 SER A CA 1
ATOM 660 C C . SER A 1 92 ? -15.860 14.503 20.374 1.00 77.25 92 SER A C 1
ATOM 662 O O . SER A 1 92 ? -16.518 15.536 20.449 1.00 77.25 92 SER A O 1
ATOM 664 N N . SER A 1 93 ? -15.175 14.183 19.271 1.00 76.94 93 SER A N 1
ATOM 665 C CA . SER A 1 93 ? -15.234 14.915 17.998 1.00 76.94 93 SER A CA 1
ATOM 666 C C . SER A 1 93 ? -16.130 14.236 16.952 1.00 76.94 93 SER A C 1
ATOM 668 O O . SER A 1 93 ? -16.121 14.615 15.783 1.00 76.94 93 SER A O 1
ATOM 670 N N . GLY A 1 94 ? -16.895 13.217 17.354 1.00 78.62 94 GLY A N 1
ATOM 671 C CA . GLY A 1 94 ? -17.813 12.475 16.498 1.00 78.62 94 GLY A CA 1
ATOM 672 C C . GLY A 1 94 ? -17.148 11.447 15.578 1.00 78.62 94 GLY A C 1
ATOM 673 O O . GLY A 1 94 ? -17.840 10.877 14.737 1.00 78.62 94 GLY A O 1
ATOM 674 N N . ARG A 1 95 ? -15.843 11.168 15.695 1.00 82.00 95 ARG A N 1
ATOM 675 C CA . ARG A 1 95 ? -15.133 10.227 14.804 1.00 82.00 95 ARG A CA 1
ATOM 676 C C . ARG A 1 95 ? -15.299 8.785 15.260 1.00 82.00 95 ARG A C 1
ATOM 678 O O . ARG A 1 95 ? -15.250 8.517 16.454 1.00 82.00 95 ARG A O 1
ATOM 685 N N . ILE A 1 96 ? -15.417 7.858 14.311 1.00 86.94 96 ILE A N 1
ATOM 686 C CA . ILE A 1 96 ? -15.457 6.412 14.583 1.00 86.94 96 ILE A CA 1
ATOM 687 C C . ILE A 1 96 ? -14.179 5.958 15.309 1.00 86.94 96 ILE A C 1
ATOM 689 O O . ILE A 1 96 ? -13.068 6.222 14.846 1.00 86.94 96 ILE A O 1
ATOM 693 N N . ILE A 1 97 ? -14.351 5.230 16.413 1.00 88.19 97 ILE A N 1
ATOM 694 C CA . ILE A 1 97 ? -13.283 4.535 17.135 1.00 88.19 97 ILE A CA 1
ATOM 695 C C . ILE A 1 97 ? -13.114 3.136 16.534 1.00 88.19 97 ILE A C 1
ATOM 697 O O . ILE A 1 97 ? -14.078 2.383 16.382 1.00 88.19 97 ILE A O 1
ATOM 701 N N . TYR A 1 98 ? -11.877 2.779 16.197 1.00 92.31 98 TYR A N 1
ATOM 702 C CA . TYR A 1 98 ? -11.519 1.494 15.591 1.00 92.31 98 TYR A CA 1
ATOM 703 C C . TYR A 1 98 ? -10.972 0.513 16.630 1.00 92.31 98 TYR A C 1
ATOM 705 O O . TYR A 1 98 ? -10.508 0.910 17.697 1.00 92.31 98 TYR A O 1
ATOM 713 N N . ALA A 1 99 ? -11.042 -0.781 16.327 1.00 92.56 99 ALA A N 1
ATOM 714 C CA . ALA A 1 99 ? -10.569 -1.841 17.206 1.00 92.56 99 ALA A CA 1
ATOM 715 C C . ALA A 1 99 ? -9.029 -1.929 17.186 1.00 92.5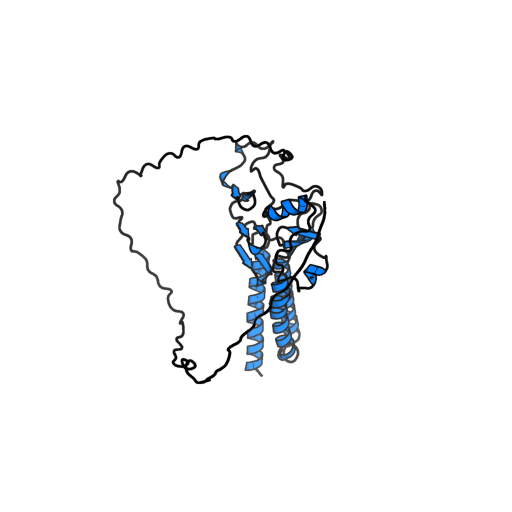6 99 ALA A C 1
ATOM 717 O O . ALA A 1 99 ? -8.442 -2.597 16.333 1.00 92.56 99 ALA A O 1
ATOM 718 N N . THR A 1 100 ? -8.390 -1.246 18.138 1.00 91.44 100 THR A N 1
ATOM 719 C CA . THR A 1 100 ? -6.931 -1.194 18.361 1.00 91.44 100 THR A CA 1
ATOM 720 C C . THR A 1 100 ? -6.608 -1.551 19.817 1.00 91.44 100 THR A C 1
ATOM 722 O O . THR A 1 100 ? -7.507 -1.621 20.661 1.00 91.44 100 THR A O 1
ATOM 725 N N . VAL A 1 101 ? -5.339 -1.767 20.171 1.00 86.12 101 VAL A N 1
ATOM 726 C CA . VAL A 1 101 ? -4.952 -2.009 21.569 1.00 86.12 101 VAL A CA 1
ATOM 727 C C . VAL A 1 101 ? -5.146 -0.734 22.406 1.00 86.12 101 VAL A C 1
ATOM 729 O O . VAL A 1 101 ? -4.603 0.332 22.109 1.00 86.12 101 VAL A O 1
ATOM 732 N N . GLY A 1 102 ? -5.861 -0.849 23.533 1.00 66.62 102 GLY A N 1
ATOM 733 C CA . GLY A 1 102 ? -6.204 0.269 24.436 1.00 66.62 102 GLY A CA 1
ATOM 734 C C . GLY A 1 102 ? -5.017 1.012 25.084 1.00 66.62 102 GLY A C 1
ATOM 735 O O . GLY A 1 102 ? -5.206 2.002 25.795 1.00 66.62 102 GLY A O 1
ATOM 736 N N . LYS A 1 103 ? -3.771 0.595 24.813 1.00 62.91 103 LYS A N 1
ATOM 737 C CA . LYS A 1 103 ? -2.543 1.348 25.137 1.00 62.91 103 LYS A CA 1
ATOM 738 C C . LYS A 1 103 ? -2.522 2.736 24.482 1.00 62.91 103 LYS A C 1
ATOM 740 O O . LYS A 1 103 ? -1.913 3.651 25.036 1.00 62.91 103 LYS A O 1
ATOM 745 N N . TYR A 1 104 ? -3.189 2.896 23.337 1.00 55.94 104 TYR A N 1
ATOM 746 C CA . TYR A 1 104 ? -3.363 4.188 22.673 1.00 55.94 104 TYR A CA 1
ATOM 747 C C . TYR A 1 104 ? -4.429 5.053 23.364 1.00 55.94 104 TYR A C 1
ATOM 749 O O . TYR A 1 104 ? -4.129 6.168 23.796 1.00 55.94 104 TYR A O 1
ATOM 757 N N . GLU A 1 105 ? -5.646 4.522 23.539 1.00 55.94 105 GLU A N 1
ATOM 758 C CA . GLU A 1 105 ? -6.771 5.217 24.191 1.00 55.94 105 GLU A CA 1
ATOM 759 C C . GLU A 1 105 ? -6.396 5.730 25.591 1.00 55.94 10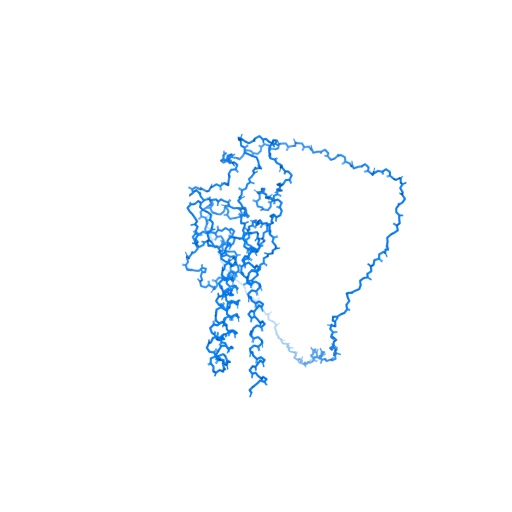5 GLU A C 1
ATOM 761 O O . GLU A 1 105 ? -6.611 6.898 25.901 1.00 55.94 105 GLU A O 1
ATOM 766 N N . SER A 1 106 ? -5.746 4.890 26.406 1.00 54.22 106 SER A N 1
ATOM 767 C CA . SER A 1 106 ? -5.325 5.209 27.784 1.00 54.22 106 SER A CA 1
ATOM 768 C C . SER A 1 106 ? -4.196 6.242 27.910 1.00 54.22 106 SER A C 1
ATOM 770 O O . SER A 1 106 ? -3.894 6.684 29.022 1.00 54.22 106 SER A O 1
ATOM 772 N N . ARG A 1 107 ? -3.551 6.628 26.799 1.00 54.91 107 ARG A N 1
ATOM 773 C CA . ARG A 1 107 ? -2.570 7.728 26.740 1.00 54.91 107 ARG A CA 1
ATOM 774 C C . ARG A 1 107 ? -3.189 9.002 26.176 1.00 54.91 107 ARG A C 1
ATOM 776 O O . ARG A 1 107 ? -2.956 10.068 26.740 1.00 54.91 107 ARG A O 1
ATOM 783 N N . LEU A 1 108 ? -4.022 8.875 25.142 1.00 56.50 108 LEU A N 1
ATOM 784 C CA . LEU A 1 108 ? -4.834 9.968 24.600 1.00 56.50 108 LEU A CA 1
ATOM 785 C C . LEU A 1 108 ? -5.764 10.567 25.664 1.00 56.50 108 LEU A C 1
ATOM 787 O O . LEU A 1 108 ? -5.794 11.785 25.816 1.00 56.50 108 LEU A O 1
ATOM 791 N N . SER A 1 109 ? -6.438 9.735 26.466 1.00 51.12 109 SER A N 1
ATOM 792 C CA . SER A 1 109 ? -7.296 10.193 27.571 1.00 51.12 109 SER A CA 1
ATOM 793 C C . SER A 1 109 ? -6.536 10.925 28.683 1.00 51.12 109 SER A C 1
ATOM 795 O O . SER A 1 109 ? -7.120 11.731 29.398 1.00 51.12 109 SER A O 1
ATOM 797 N N . LYS A 1 110 ? -5.224 10.691 28.804 1.00 50.69 110 LYS A N 1
ATOM 798 C CA . LYS A 1 110 ? -4.329 11.378 29.749 1.00 50.69 110 LYS A CA 1
ATOM 799 C C . LYS A 1 110 ? -3.648 12.614 29.142 1.00 50.69 110 LYS A C 1
ATOM 801 O O . LYS A 1 110 ? -2.743 13.169 29.755 1.00 50.69 110 LYS A O 1
ATOM 806 N N . GLY A 1 111 ? -4.018 13.016 27.922 1.00 48.97 111 GLY A N 1
ATOM 807 C CA . GLY A 1 111 ? -3.400 14.137 27.207 1.00 48.97 111 GLY A CA 1
ATOM 808 C C . GLY A 1 111 ? -1.957 13.886 26.743 1.00 48.97 111 GLY A C 1
ATOM 809 O O . GLY A 1 111 ? -1.305 14.806 26.248 1.00 48.97 111 GLY A O 1
ATOM 810 N N . LEU A 1 112 ? -1.434 12.659 26.871 1.00 52.62 112 LEU A N 1
ATOM 811 C CA . LEU A 1 112 ? -0.102 12.331 26.368 1.00 52.62 112 LEU A CA 1
ATOM 812 C C . LEU A 1 112 ? -0.131 12.173 24.848 1.00 52.62 112 LEU A C 1
ATOM 814 O O . LEU A 1 112 ? -1.022 11.543 24.274 1.00 52.62 112 LEU A O 1
ATOM 818 N N . LYS A 1 113 ? 0.917 12.681 24.192 1.00 54.56 113 LYS A N 1
ATOM 819 C CA . LYS A 1 113 ? 1.146 12.446 22.764 1.00 54.56 113 LYS A CA 1
ATOM 820 C C . LYS A 1 113 ? 1.210 10.937 22.491 1.00 54.56 113 LYS A C 1
ATOM 822 O O . LYS A 1 113 ? 1.893 10.200 23.205 1.00 54.56 113 LYS A O 1
ATOM 827 N N . SER A 1 114 ? 0.511 10.523 21.432 1.00 50.53 114 SER A N 1
ATOM 828 C CA . SER A 1 114 ? 0.569 9.189 20.817 1.00 50.53 114 SER A CA 1
ATOM 829 C C . SER A 1 114 ? 2.005 8.628 20.851 1.00 50.53 114 SER A C 1
ATOM 831 O O . SER A 1 114 ? 2.919 9.300 20.353 1.00 50.53 114 SER A O 1
ATOM 833 N N . PRO A 1 115 ? 2.248 7.448 21.460 1.00 48.47 115 PRO A N 1
ATOM 834 C CA . PRO A 1 115 ? 3.574 6.844 21.451 1.00 48.47 115 PRO A CA 1
ATOM 835 C C . PRO A 1 115 ? 3.920 6.447 20.014 1.00 48.47 115 PRO A C 1
ATOM 837 O O . PRO A 1 115 ? 3.286 5.561 19.454 1.00 48.47 115 PRO A O 1
ATOM 840 N N . ARG A 1 116 ? 4.917 7.101 19.401 1.00 53.50 116 ARG A N 1
ATOM 841 C CA . ARG A 1 116 ? 5.323 6.764 18.025 1.00 53.50 116 ARG A CA 1
ATOM 842 C C . ARG A 1 116 ? 5.729 5.277 17.979 1.00 53.50 116 ARG A C 1
ATOM 844 O O . ARG A 1 116 ? 6.572 4.902 18.797 1.00 53.50 116 ARG A O 1
ATOM 851 N N . PRO A 1 117 ? 5.203 4.447 17.054 1.00 50.16 117 PRO A N 1
ATOM 852 C CA . PRO A 1 117 ? 5.293 2.986 17.192 1.00 50.16 117 PRO A CA 1
ATOM 853 C C . PRO A 1 117 ? 6.717 2.419 17.167 1.00 50.16 117 PRO A C 1
ATOM 855 O O . PRO A 1 117 ? 6.976 1.373 17.756 1.00 50.16 117 PRO A O 1
ATOM 858 N N . TYR A 1 118 ? 7.655 3.127 16.527 1.00 52.69 118 TYR A N 1
ATOM 859 C CA . TYR A 1 118 ? 9.054 2.720 16.424 1.00 52.69 118 TYR A CA 1
ATOM 860 C C . TYR A 1 118 ? 9.994 3.913 16.667 1.00 52.69 118 TYR A C 1
ATOM 862 O O . TYR A 1 118 ? 10.129 4.764 15.785 1.00 52.69 118 TYR A O 1
ATOM 870 N N . PRO A 1 119 ? 10.715 3.981 17.805 1.00 48.47 119 PRO A N 1
ATOM 871 C CA . PRO A 1 119 ? 11.711 5.030 18.042 1.00 48.47 119 PRO A CA 1
ATOM 872 C C . PRO A 1 119 ? 12.963 4.901 17.153 1.00 48.47 119 PRO A C 1
ATOM 874 O O . PRO A 1 119 ? 13.769 5.818 17.113 1.00 48.47 119 PRO A O 1
ATOM 877 N N . ARG A 1 120 ? 13.145 3.787 16.421 1.00 49.22 120 ARG A N 1
ATOM 878 C CA . ARG A 1 120 ? 14.297 3.574 15.518 1.00 49.22 120 ARG A CA 1
ATOM 879 C C . ARG A 1 120 ? 14.039 3.893 14.038 1.00 49.22 120 ARG A C 1
ATOM 881 O O . ARG A 1 120 ? 14.996 4.087 13.304 1.00 49.22 120 ARG A O 1
ATOM 888 N N . LEU A 1 121 ? 12.782 4.029 13.604 1.00 47.19 121 LEU A N 1
ATOM 889 C CA . LEU A 1 121 ? 12.417 4.483 12.243 1.00 47.19 121 LEU A CA 1
ATOM 890 C C . LEU A 1 121 ? 12.151 6.002 12.188 1.00 47.19 121 LEU A C 1
ATOM 892 O O . LEU A 1 121 ? 11.475 6.515 11.300 1.00 47.19 121 LEU A O 1
ATOM 896 N N . GLN A 1 122 ? 12.690 6.739 13.161 1.00 45.03 122 GLN A N 1
ATOM 897 C CA . GLN A 1 122 ? 12.405 8.155 13.403 1.00 45.03 122 GLN A CA 1
ATOM 898 C C . GLN A 1 122 ? 13.050 9.115 12.383 1.00 45.03 122 GLN A C 1
ATOM 900 O O . GLN A 1 122 ? 12.737 10.301 12.393 1.00 45.03 122 GLN A O 1
ATOM 905 N N . ALA A 1 123 ? 13.925 8.608 11.507 1.00 47.38 123 ALA A N 1
ATOM 906 C CA . ALA A 1 123 ? 14.724 9.392 10.562 1.00 47.38 123 ALA A CA 1
ATOM 907 C C . ALA A 1 123 ? 14.050 9.661 9.197 1.00 47.38 123 ALA A C 1
ATOM 909 O O . ALA A 1 123 ? 14.631 10.353 8.366 1.00 47.38 123 ALA A O 1
ATOM 910 N N . CYS A 1 124 ? 12.847 9.136 8.928 1.00 50.50 124 CYS A N 1
ATOM 911 C CA . CYS A 1 124 ? 12.180 9.351 7.637 1.00 50.50 124 CYS A CA 1
ATOM 912 C C . CYS A 1 124 ? 11.274 10.600 7.658 1.00 50.50 124 CYS A C 1
ATOM 914 O O . CYS A 1 124 ? 10.352 10.696 8.475 1.00 50.50 124 CYS A O 1
ATOM 916 N N . CYS A 1 125 ? 11.526 11.551 6.746 1.00 50.88 125 CYS A N 1
ATOM 917 C CA . CYS A 1 125 ? 11.027 12.934 6.803 1.00 50.88 125 CYS A CA 1
ATOM 918 C C . CYS A 1 125 ? 9.535 13.098 7.138 1.00 50.88 125 CYS A C 1
ATOM 920 O O . CYS A 1 125 ? 9.196 13.943 7.967 1.00 50.88 125 CYS A O 1
ATOM 922 N N . CYS A 1 126 ? 8.625 12.313 6.548 1.00 46.88 126 CYS A N 1
ATOM 923 C CA . CYS A 1 126 ? 7.186 12.578 6.693 1.00 46.88 126 CYS A CA 1
ATOM 924 C C . CYS A 1 126 ? 6.603 12.232 8.080 1.00 46.88 126 CYS A C 1
ATOM 926 O O . CYS A 1 126 ? 5.492 12.649 8.399 1.00 46.88 126 CYS A O 1
ATOM 928 N N . VAL A 1 127 ? 7.354 11.555 8.960 1.00 49.28 127 VAL A N 1
ATOM 929 C CA . VAL A 1 127 ? 6.983 11.412 10.387 1.00 49.28 127 VAL A CA 1
ATOM 930 C C . VAL A 1 127 ? 7.175 12.738 11.155 1.00 49.28 127 VAL A C 1
ATOM 932 O O . VAL A 1 127 ? 6.646 12.910 12.259 1.00 49.28 127 VAL A O 1
ATOM 935 N N . SER A 1 128 ? 7.889 13.703 10.565 1.00 47.25 128 SER A N 1
ATOM 936 C CA . SER A 1 128 ? 8.094 15.054 11.098 1.00 47.25 128 SER A CA 1
ATOM 937 C C . SER A 1 128 ? 7.266 16.145 10.402 1.00 47.25 128 SER A C 1
ATOM 939 O O . SER A 1 128 ? 7.156 17.237 10.949 1.00 47.25 128 SER A O 1
ATOM 941 N N . THR A 1 129 ? 6.663 15.888 9.234 1.00 52.38 129 THR A N 1
ATOM 942 C CA . THR A 1 129 ? 5.980 16.928 8.425 1.00 52.38 129 THR A CA 1
ATOM 943 C C . THR A 1 129 ? 4.567 17.290 8.894 1.00 52.38 129 THR A C 1
ATOM 945 O O . THR A 1 129 ? 3.940 18.161 8.302 1.00 52.38 129 THR A O 1
ATOM 948 N N . GLY A 1 130 ? 4.027 16.628 9.923 1.00 60.78 130 GLY A N 1
ATOM 949 C CA . GLY A 1 130 ? 2.701 16.950 10.474 1.00 60.78 130 GLY A CA 1
ATOM 950 C C . GLY A 1 130 ? 1.505 16.623 9.565 1.00 60.78 130 GLY A C 1
ATOM 951 O O . GLY A 1 130 ? 0.387 17.003 9.887 1.00 60.78 130 GLY A O 1
ATOM 952 N N . LEU A 1 131 ? 1.713 15.896 8.459 1.00 73.56 131 LEU A N 1
ATOM 953 C CA . LEU A 1 131 ? 0.679 15.606 7.450 1.00 73.56 131 LEU A CA 1
ATOM 954 C C . LEU A 1 131 ? -0.418 14.625 7.914 1.00 73.56 131 LEU A C 1
ATOM 956 O O . LEU A 1 131 ? -1.469 14.537 7.283 1.00 73.56 131 LEU A O 1
ATOM 960 N N . ALA A 1 132 ? -0.190 13.868 8.990 1.00 82.31 132 ALA A N 1
ATOM 961 C CA . ALA A 1 132 ? -1.181 12.941 9.535 1.00 82.31 132 ALA A CA 1
ATOM 962 C C . ALA A 1 132 ? -2.220 13.685 10.391 1.00 82.31 132 ALA A C 1
ATOM 964 O O . ALA A 1 132 ? -1.894 14.210 11.456 1.00 82.31 132 ALA A O 1
ATOM 965 N N . LYS A 1 133 ? -3.486 13.671 9.957 1.00 85.00 133 LYS A N 1
ATOM 966 C CA . LYS A 1 133 ? -4.625 14.286 10.658 1.00 85.00 133 LYS A CA 1
ATOM 967 C C . LYS A 1 133 ? -4.936 13.575 11.981 1.00 85.00 133 LYS A C 1
ATOM 969 O O . LYS A 1 133 ? -5.317 14.214 12.958 1.00 85.00 133 LYS A O 1
ATOM 974 N N . TYR A 1 134 ? -4.816 12.248 11.997 1.00 85.94 134 TYR A N 1
ATOM 975 C CA . TYR A 1 134 ? -4.872 11.388 13.185 1.00 85.94 134 TYR A CA 1
ATOM 976 C C . TYR A 1 134 ? -4.263 10.016 12.858 1.00 85.94 134 TYR A C 1
ATOM 978 O O . TYR A 1 134 ? -3.810 9.780 11.738 1.00 85.94 134 TYR A O 1
ATOM 986 N N . TYR A 1 135 ? -4.240 9.121 13.843 1.00 87.88 135 TYR A N 1
ATOM 987 C CA . TYR A 1 135 ? -3.743 7.753 13.706 1.00 87.88 135 TYR A CA 1
ATOM 988 C C . TYR A 1 135 ? -4.844 6.756 14.059 1.00 87.88 135 TYR A C 1
ATOM 990 O O . TYR A 1 135 ? -5.659 7.023 14.944 1.00 87.88 135 TYR A O 1
ATOM 998 N N . VAL A 1 136 ? -4.841 5.611 13.382 1.00 90.38 136 VAL A N 1
ATOM 999 C CA . VAL A 1 136 ? -5.621 4.427 13.751 1.00 90.38 136 VAL A CA 1
ATOM 1000 C C . VAL A 1 136 ? -4.625 3.294 13.971 1.00 90.38 136 VAL A C 1
ATOM 1002 O O . VAL A 1 136 ? -3.995 2.831 13.022 1.00 90.38 136 VAL A O 1
ATOM 1005 N N . GLY A 1 137 ? -4.398 2.932 15.235 1.00 89.69 137 GLY A N 1
ATOM 1006 C CA . GLY A 1 137 ? -3.241 2.121 15.612 1.00 89.69 137 GLY A CA 1
ATOM 1007 C C . GLY A 1 137 ? -1.948 2.806 15.162 1.00 89.69 137 GLY A C 1
ATOM 1008 O O . GLY A 1 137 ? -1.747 4.003 15.380 1.00 89.69 137 GLY A O 1
ATOM 1009 N N . ASN A 1 138 ? -1.114 2.068 14.438 1.00 89.75 138 ASN A N 1
ATOM 1010 C CA . ASN A 1 138 ? 0.142 2.547 13.861 1.00 89.75 138 ASN A CA 1
ATOM 1011 C C . ASN A 1 138 ? -0.031 3.197 12.468 1.00 89.75 138 ASN A C 1
ATOM 1013 O O . ASN A 1 138 ? 0.963 3.598 11.860 1.00 89.75 138 ASN A O 1
ATOM 1017 N N . MET A 1 139 ? -1.260 3.294 11.943 1.00 91.94 139 MET A N 1
ATOM 1018 C CA . MET A 1 139 ? -1.554 3.781 10.589 1.00 91.94 139 MET A CA 1
ATOM 1019 C C . MET A 1 139 ? -1.889 5.289 10.580 1.00 91.94 139 MET A C 1
ATOM 1021 O O . MET A 1 139 ? -2.911 5.683 11.156 1.00 91.94 139 MET A O 1
ATOM 1025 N N . PRO A 1 140 ? -1.085 6.164 9.940 1.00 91.56 140 PRO A N 1
ATOM 1026 C CA . PRO A 1 140 ? -1.431 7.576 9.768 1.00 91.56 140 PRO A CA 1
ATOM 1027 C C . PRO A 1 140 ? -2.581 7.773 8.767 1.00 91.56 140 PRO A C 1
ATOM 1029 O O . PRO A 1 140 ? -2.496 7.377 7.601 1.00 91.56 140 PRO A O 1
ATOM 1032 N N . VAL A 1 141 ? -3.632 8.473 9.200 1.00 92.25 141 VAL A N 1
ATOM 1033 C CA . VAL A 1 141 ? -4.720 8.947 8.335 1.00 92.25 141 VAL A CA 1
ATOM 1034 C C . VAL A 1 141 ? -4.387 10.348 7.835 1.00 92.25 141 VAL A C 1
ATOM 1036 O O . VAL A 1 141 ? -4.244 11.285 8.623 1.00 92.25 141 VAL A O 1
ATOM 1039 N N . LEU A 1 142 ? -4.294 10.498 6.516 1.00 91.88 142 LEU A N 1
ATOM 1040 C CA . LEU A 1 142 ? -4.036 11.771 5.844 1.00 91.88 142 LEU A CA 1
ATOM 1041 C C . LEU A 1 142 ? -5.346 12.512 5.545 1.00 91.88 142 LEU A C 1
ATOM 1043 O O . LEU A 1 142 ? -5.477 13.695 5.845 1.00 91.88 142 LEU A O 1
ATOM 1047 N N . LEU A 1 143 ? -6.346 11.804 5.007 1.00 92.69 143 LEU A N 1
ATOM 1048 C CA . LEU A 1 143 ? -7.662 12.360 4.676 1.00 92.69 143 LEU A CA 1
ATOM 1049 C C . LEU A 1 143 ? -8.773 11.507 5.284 1.00 92.69 143 LEU A C 1
ATOM 1051 O O . LEU A 1 143 ? -8.750 10.280 5.185 1.00 92.69 143 LEU A O 1
ATOM 1055 N N . SER A 1 144 ? -9.789 12.164 5.840 1.00 92.56 144 SER A N 1
ATOM 1056 C CA . SER A 1 144 ? -11.005 11.524 6.348 1.00 92.56 144 SER A CA 1
ATOM 1057 C C . SER A 1 144 ? -12.251 12.140 5.727 1.00 92.56 144 SER A C 1
ATOM 1059 O O . SER A 1 144 ? -12.259 13.314 5.356 1.00 92.56 144 SER A O 1
ATOM 1061 N N . ASN A 1 145 ? -13.316 11.354 5.669 1.00 91.62 145 ASN A N 1
ATOM 1062 C CA . ASN A 1 145 ? -14.673 11.831 5.442 1.00 91.62 145 ASN A CA 1
ATOM 1063 C C . ASN A 1 145 ? -15.172 12.662 6.652 1.00 91.62 145 ASN A C 1
ATOM 1065 O O . ASN A 1 145 ? -14.534 12.642 7.718 1.00 91.62 145 ASN A O 1
ATOM 1069 N N . PRO A 1 146 ? -16.308 13.378 6.515 1.00 86.81 146 PRO A N 1
ATOM 1070 C CA . PRO A 1 146 ? -16.942 14.111 7.617 1.00 86.81 146 PRO A CA 1
ATOM 1071 C C . PRO A 1 146 ? -17.378 13.223 8.792 1.00 86.81 146 PRO A C 1
ATOM 1073 O O . PRO A 1 146 ? -17.389 13.678 9.928 1.00 86.81 146 PRO A O 1
ATOM 1076 N N . ASP A 1 147 ? -17.681 11.947 8.541 1.00 82.31 147 ASP A N 1
ATOM 1077 C CA . ASP A 1 147 ? -18.066 10.951 9.554 1.00 82.31 147 ASP A CA 1
ATOM 1078 C C . ASP A 1 147 ? -16.878 10.368 10.353 1.00 82.31 147 ASP A C 1
ATOM 1080 O O . ASP A 1 147 ? -17.074 9.520 11.227 1.00 82.31 147 ASP A O 1
ATOM 1084 N N . GLY A 1 148 ? -15.643 10.779 10.041 1.00 84.06 148 GLY A N 1
ATOM 1085 C CA . GLY A 1 148 ? -14.416 10.245 10.634 1.00 84.06 148 GLY A CA 1
ATOM 1086 C C . GLY A 1 148 ? -13.908 8.930 10.025 1.00 84.06 148 GLY A C 1
ATOM 1087 O O . GLY A 1 148 ? -12.955 8.357 10.558 1.00 84.06 148 GLY A O 1
ATOM 1088 N N . SER A 1 149 ? -14.484 8.439 8.923 1.00 88.94 149 SER A N 1
ATOM 1089 C CA . SER A 1 149 ? -13.920 7.298 8.190 1.00 88.94 149 SER A CA 1
ATOM 1090 C C . SER A 1 149 ? -12.697 7.718 7.351 1.00 88.94 149 SER A C 1
ATOM 1092 O O . SER A 1 149 ? -12.699 8.799 6.749 1.00 88.94 149 SER A O 1
ATOM 1094 N N . PRO A 1 150 ? -11.610 6.922 7.316 1.00 92.69 150 PRO A N 1
ATOM 1095 C CA . PRO A 1 150 ? -10.412 7.268 6.558 1.00 92.69 150 PRO A CA 1
ATOM 1096 C C . PRO A 1 150 ? -10.639 7.086 5.051 1.00 92.69 150 PRO A C 1
ATOM 1098 O O . PRO A 1 150 ? -11.012 6.007 4.593 1.00 92.69 150 PRO A O 1
ATOM 1101 N N . ARG A 1 151 ? -10.355 8.138 4.274 1.00 92.31 151 ARG A N 1
ATOM 1102 C CA . ARG A 1 151 ? -10.315 8.105 2.800 1.00 92.31 151 ARG A CA 1
ATOM 1103 C C . ARG A 1 151 ? -8.923 7.767 2.282 1.00 92.31 151 ARG A C 1
ATOM 1105 O O . ARG A 1 151 ? -8.792 6.987 1.347 1.00 92.31 151 ARG A O 1
ATOM 1112 N N . LEU A 1 152 ? -7.912 8.399 2.879 1.00 95.00 152 LEU A N 1
ATOM 1113 C CA . LEU A 1 152 ? -6.504 8.238 2.538 1.00 95.00 152 LEU A CA 1
ATOM 1114 C C . LEU A 1 152 ? -5.755 7.911 3.828 1.00 95.00 152 LEU A C 1
ATOM 1116 O O . LEU A 1 152 ? -5.664 8.749 4.730 1.00 95.00 152 LEU A O 1
ATOM 1120 N N . ILE A 1 153 ? -5.272 6.680 3.925 1.00 95.19 153 ILE A N 1
ATOM 1121 C CA . ILE A 1 153 ? -4.605 6.125 5.102 1.00 95.19 153 ILE A CA 1
ATOM 1122 C C . ILE A 1 153 ? -3.444 5.268 4.626 1.00 95.19 153 ILE A C 1
ATOM 1124 O O . ILE A 1 153 ? -3.611 4.453 3.725 1.00 95.19 153 ILE A O 1
ATOM 1128 N N . MET A 1 154 ? -2.273 5.459 5.220 1.00 94.56 154 MET A N 1
ATOM 1129 C CA . MET A 1 154 ? -1.094 4.659 4.900 1.00 94.56 154 MET A CA 1
ATOM 1130 C C . MET A 1 154 ? -0.843 3.661 6.029 1.00 94.56 154 MET A C 1
ATOM 1132 O O . MET A 1 154 ? -1.140 3.947 7.190 1.00 94.56 154 MET A O 1
ATOM 1136 N N . GLY A 1 155 ? -0.292 2.493 5.707 1.00 92.69 155 GLY A N 1
ATOM 1137 C CA . GLY A 1 155 ? 0.142 1.547 6.733 1.00 92.69 155 GLY A CA 1
ATOM 1138 C C . GLY A 1 155 ? 1.406 1.999 7.466 1.00 92.69 155 GLY A C 1
ATOM 1139 O O . GLY A 1 155 ? 2.070 2.968 7.084 1.00 92.69 155 GLY A O 1
ATOM 1140 N N . SER A 1 156 ? 1.761 1.287 8.534 1.00 90.88 156 SER A N 1
ATOM 1141 C CA . SER A 1 156 ? 2.906 1.634 9.383 1.00 90.88 156 SER A CA 1
ATOM 1142 C C . SER A 1 156 ? 4.265 1.533 8.673 1.00 90.88 156 SER A C 1
ATOM 1144 O O . SER A 1 156 ? 5.224 2.162 9.118 1.00 90.88 156 SER A O 1
ATOM 1146 N N . TRP A 1 157 ? 4.353 0.797 7.555 1.00 92.94 157 TRP A N 1
ATOM 1147 C CA . TRP A 1 157 ? 5.572 0.624 6.748 1.00 92.94 157 TRP A CA 1
ATOM 1148 C C . TRP A 1 157 ? 5.528 1.388 5.414 1.00 92.94 157 TRP A C 1
ATOM 1150 O O . TRP A 1 157 ? 6.276 1.075 4.487 1.00 92.94 157 TRP A O 1
ATOM 1160 N N . TRP A 1 158 ? 4.725 2.451 5.311 1.00 92.62 158 TRP A N 1
ATOM 1161 C CA . TRP A 1 158 ? 4.788 3.364 4.163 1.00 92.62 158 TRP A CA 1
ATOM 1162 C C . TRP A 1 158 ? 6.218 3.860 3.816 1.00 92.62 158 TRP A C 1
ATOM 1164 O O . TRP A 1 158 ? 6.483 4.003 2.620 1.00 92.62 158 TRP A O 1
ATOM 1174 N N . PRO A 1 159 ? 7.185 4.040 4.757 1.00 89.94 159 PRO A N 1
ATOM 1175 C CA . PRO A 1 159 ? 8.557 4.407 4.396 1.00 89.94 159 PRO A CA 1
ATOM 1176 C C . PRO A 1 159 ? 9.289 3.318 3.604 1.00 89.94 159 PRO A C 1
ATOM 1178 O O . PRO A 1 159 ? 10.148 3.643 2.795 1.00 89.94 159 PRO A O 1
ATOM 1181 N N . PHE A 1 160 ? 8.948 2.039 3.797 1.00 91.62 160 PHE A N 1
ATOM 1182 C CA . PHE A 1 160 ? 9.497 0.934 3.005 1.00 91.62 160 PHE A CA 1
ATOM 1183 C C . PHE A 1 160 ? 8.914 0.955 1.584 1.00 91.62 160 PHE A C 1
ATOM 1185 O O . PHE A 1 160 ? 9.643 0.856 0.597 1.00 91.62 160 PHE A O 1
ATOM 1192 N N . CYS A 1 161 ? 7.601 1.170 1.460 1.00 94.69 161 CYS A N 1
ATOM 1193 C CA . CYS A 1 161 ? 6.944 1.331 0.162 1.00 94.69 161 CYS A CA 1
ATOM 1194 C C . CYS A 1 161 ? 7.553 2.497 -0.643 1.00 94.69 161 CYS A C 1
ATOM 1196 O O . CYS A 1 161 ? 7.919 2.324 -1.804 1.00 94.69 161 CYS A O 1
ATOM 1198 N N . VAL A 1 162 ? 7.706 3.673 -0.025 1.00 94.00 162 VAL A N 1
ATOM 1199 C CA . VAL A 1 162 ? 8.210 4.888 -0.693 1.00 94.00 162 VAL A CA 1
ATOM 1200 C C . VAL A 1 162 ? 9.735 4.901 -0.844 1.00 94.00 162 VAL A C 1
ATOM 1202 O O . VAL A 1 162 ? 10.233 5.420 -1.834 1.00 94.00 162 VAL A O 1
ATOM 1205 N N . GLY A 1 163 ? 10.484 4.345 0.110 1.00 94.38 163 GLY A N 1
ATOM 1206 C CA . GLY A 1 163 ? 11.950 4.370 0.116 1.00 94.38 163 GLY A CA 1
ATOM 1207 C C . GLY A 1 163 ? 12.622 3.203 -0.610 1.00 94.38 163 GLY A C 1
ATOM 1208 O O . GLY A 1 163 ? 13.794 3.317 -0.954 1.00 94.38 163 GLY A O 1
ATOM 1209 N N . ILE A 1 164 ? 11.910 2.094 -0.846 1.00 95.62 164 ILE A N 1
ATOM 1210 C CA . ILE A 1 164 ? 12.453 0.895 -1.509 1.00 95.62 164 ILE A CA 1
ATOM 1211 C C . ILE A 1 164 ? 11.594 0.505 -2.714 1.00 95.62 164 ILE A C 1
ATOM 1213 O O . ILE A 1 164 ? 12.103 0.450 -3.830 1.00 95.62 164 ILE A O 1
ATOM 1217 N N . THR A 1 165 ? 10.291 0.276 -2.528 1.00 96.81 165 THR A N 1
ATOM 1218 C CA . THR A 1 165 ? 9.450 -0.321 -3.589 1.00 96.81 165 THR A CA 1
ATOM 1219 C C . THR A 1 165 ? 9.227 0.629 -4.769 1.00 96.81 165 THR A C 1
ATOM 1221 O O . THR A 1 165 ? 9.402 0.232 -5.921 1.00 96.81 165 THR A O 1
ATOM 1224 N N . VAL A 1 166 ? 8.903 1.900 -4.508 1.00 97.06 166 VAL A N 1
ATOM 1225 C CA . VAL A 1 166 ? 8.743 2.914 -5.565 1.00 97.06 166 VAL A CA 1
ATOM 1226 C C . VAL A 1 166 ? 10.068 3.181 -6.308 1.00 97.06 166 VAL A C 1
ATOM 1228 O O . VAL A 1 166 ? 10.045 3.116 -7.538 1.00 97.06 166 VAL A O 1
ATOM 1231 N N . PRO A 1 167 ? 11.223 3.404 -5.641 1.00 96.94 167 PRO A N 1
ATOM 1232 C CA . PRO A 1 167 ? 12.520 3.529 -6.308 1.00 96.94 167 PRO A CA 1
ATOM 1233 C C . PRO A 1 167 ? 12.943 2.296 -7.108 1.00 96.94 167 PRO A C 1
ATOM 1235 O O . PRO A 1 167 ? 13.517 2.459 -8.180 1.00 96.94 167 PRO A O 1
ATOM 1238 N N . LEU A 1 168 ? 12.637 1.080 -6.643 1.00 96.69 168 LEU A N 1
ATOM 12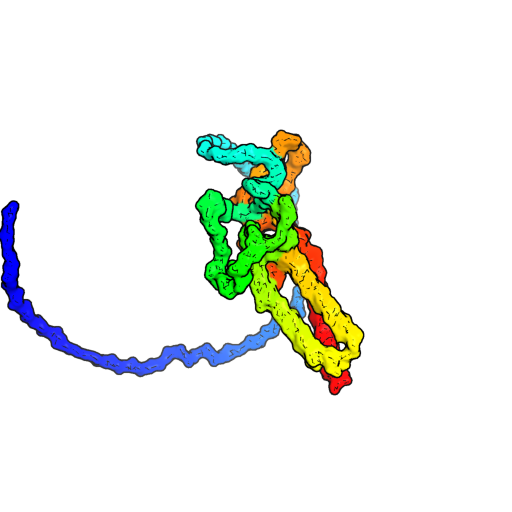39 C CA . LEU A 1 168 ? 12.940 -0.151 -7.377 1.00 96.69 168 LEU A CA 1
ATOM 1240 C C . LEU A 1 168 ? 12.183 -0.199 -8.711 1.00 96.69 168 LEU A C 1
ATOM 1242 O O . LEU A 1 168 ? 12.797 -0.425 -9.752 1.00 96.69 168 LEU A O 1
ATOM 1246 N N . ILE A 1 169 ? 10.874 0.082 -8.696 1.00 96.88 169 ILE A N 1
ATOM 1247 C CA . ILE A 1 169 ? 10.054 0.125 -9.916 1.00 96.88 169 ILE A CA 1
ATOM 1248 C C . ILE A 1 169 ? 10.508 1.281 -10.817 1.00 96.88 169 ILE A C 1
ATOM 1250 O O . ILE A 1 169 ? 10.854 1.062 -11.976 1.00 96.88 169 ILE A O 1
ATOM 1254 N N . ALA A 1 170 ? 10.537 2.509 -10.294 1.00 95.50 170 ALA A N 1
ATOM 1255 C CA . ALA A 1 170 ? 10.831 3.705 -11.081 1.00 95.50 170 ALA A CA 1
ATOM 1256 C C . ALA A 1 170 ? 12.272 3.726 -11.617 1.00 95.50 170 ALA A C 1
ATOM 1258 O O . ALA A 1 170 ? 12.490 4.131 -12.757 1.00 95.50 170 ALA A O 1
ATOM 1259 N N . GLY A 1 171 ? 13.248 3.265 -10.834 1.00 95.38 171 GLY A N 1
ATOM 1260 C CA . GLY A 1 171 ? 14.657 3.195 -11.220 1.00 95.38 171 GLY A CA 1
ATOM 1261 C C . GLY A 1 171 ? 14.899 2.187 -12.340 1.00 95.38 171 GLY A C 1
ATOM 1262 O O . GLY A 1 171 ? 15.437 2.563 -13.380 1.00 95.38 171 GLY A O 1
ATOM 1263 N N . ALA A 1 172 ? 14.432 0.942 -12.183 1.00 94.44 172 ALA A N 1
ATOM 1264 C CA . ALA A 1 172 ? 14.551 -0.083 -13.223 1.00 94.44 172 ALA A CA 1
ATOM 1265 C C . ALA A 1 172 ? 13.865 0.350 -14.531 1.00 94.44 172 ALA A C 1
ATOM 1267 O O . ALA A 1 172 ? 14.442 0.239 -15.614 1.00 94.44 172 ALA A O 1
ATOM 1268 N N . VAL A 1 173 ? 12.665 0.931 -14.422 1.00 95.50 173 VAL A N 1
ATOM 1269 C CA . VAL A 1 173 ? 11.930 1.515 -15.550 1.00 95.50 173 VAL A CA 1
ATOM 1270 C C . VAL A 1 173 ? 12.716 2.635 -16.229 1.00 95.50 173 VAL A C 1
ATOM 1272 O O . VAL A 1 173 ? 12.787 2.649 -17.454 1.00 95.50 173 VAL A O 1
ATOM 1275 N N . THR A 1 174 ? 13.307 3.555 -15.461 1.00 94.94 174 THR A N 1
ATOM 1276 C CA . THR A 1 174 ? 14.053 4.707 -15.996 1.00 94.94 174 THR A CA 1
ATOM 1277 C C . THR A 1 174 ? 15.308 4.260 -16.740 1.00 94.94 174 THR A C 1
ATOM 1279 O O . THR A 1 174 ? 15.579 4.769 -17.824 1.00 94.94 174 THR A O 1
ATOM 1282 N N . ILE A 1 175 ? 16.038 3.276 -16.204 1.00 95.38 175 ILE A N 1
ATOM 1283 C CA . ILE A 1 175 ? 17.235 2.711 -16.842 1.00 95.38 175 ILE A CA 1
ATOM 1284 C C . ILE A 1 175 ? 16.872 2.081 -18.193 1.00 95.38 175 ILE A C 1
ATOM 1286 O O . ILE A 1 175 ? 17.469 2.431 -19.208 1.00 95.38 175 ILE A O 1
ATOM 1290 N N . VAL A 1 176 ? 15.854 1.214 -18.238 1.00 94.94 176 VAL A N 1
ATOM 1291 C CA . VAL A 1 176 ? 15.410 0.585 -19.497 1.00 94.94 176 VAL A CA 1
ATOM 1292 C C . VAL A 1 176 ? 14.839 1.620 -20.470 1.00 94.94 176 VAL A C 1
ATOM 1294 O O . VAL A 1 176 ? 15.104 1.554 -21.669 1.00 94.94 176 VAL A O 1
ATOM 1297 N N . ALA A 1 177 ? 14.109 2.622 -19.979 1.00 94.00 177 ALA A N 1
ATOM 1298 C CA . ALA A 1 177 ? 13.589 3.681 -20.832 1.00 94.00 177 ALA A CA 1
ATOM 1299 C C . ALA A 1 177 ? 14.711 4.503 -21.489 1.00 94.00 177 ALA A C 1
ATOM 1301 O O . ALA A 1 177 ? 14.661 4.738 -22.694 1.00 94.00 177 ALA A O 1
ATOM 1302 N N . ALA A 1 178 ? 15.728 4.900 -20.720 1.00 94.69 178 ALA A N 1
ATOM 1303 C CA . ALA A 1 178 ? 16.836 5.721 -21.201 1.00 94.69 178 ALA A CA 1
ATOM 1304 C C . ALA A 1 178 ? 17.805 4.959 -22.120 1.00 94.69 178 ALA A C 1
ATOM 1306 O O . ALA A 1 178 ? 18.260 5.523 -23.111 1.00 94.69 178 ALA A O 1
ATOM 1307 N N . LEU A 1 179 ? 18.117 3.697 -21.804 1.00 92.81 179 LEU A N 1
ATOM 1308 C CA . LEU A 1 179 ? 19.097 2.903 -22.554 1.00 92.81 179 LEU A CA 1
ATOM 1309 C C . LEU A 1 179 ? 18.505 2.173 -23.766 1.00 92.81 179 LEU A C 1
ATOM 1311 O O . LEU A 1 179 ? 19.243 1.881 -24.699 1.00 92.81 179 LEU A O 1
ATOM 1315 N N . VAL A 1 180 ? 17.204 1.860 -23.751 1.00 92.44 180 VAL A N 1
ATOM 1316 C CA . VAL A 1 180 ? 16.578 0.966 -24.742 1.00 92.44 180 VAL A CA 1
ATOM 1317 C C . VAL A 1 180 ? 15.421 1.652 -25.472 1.00 92.44 180 VAL A C 1
ATOM 1319 O O . VAL A 1 180 ? 15.456 1.801 -26.691 1.00 92.44 180 VAL A O 1
ATOM 1322 N N . LEU A 1 181 ? 14.391 2.108 -24.751 1.00 91.06 181 LEU A N 1
ATOM 1323 C CA . LEU A 1 181 ? 13.154 2.575 -25.397 1.00 91.06 181 LEU A CA 1
ATOM 1324 C C . LEU A 1 181 ? 13.300 3.917 -26.120 1.00 91.06 181 LEU A C 1
ATOM 1326 O O . LEU A 1 181 ? 12.837 4.054 -27.246 1.00 91.06 181 LEU A O 1
ATOM 1330 N N . VAL A 1 182 ? 13.923 4.914 -25.490 1.00 92.00 182 VAL A N 1
ATOM 1331 C CA . VAL A 1 182 ? 14.116 6.242 -26.093 1.00 92.00 182 VAL A CA 1
ATOM 1332 C C . VAL A 1 182 ? 15.042 6.212 -27.322 1.00 92.00 182 VAL A C 1
ATOM 1334 O O . VAL A 1 182 ? 14.673 6.839 -28.314 1.00 92.00 182 VAL A O 1
ATOM 1337 N N . PRO A 1 183 ? 16.202 5.519 -27.317 1.00 91.50 183 PRO A N 1
ATOM 1338 C CA . PRO A 1 183 ? 17.083 5.501 -28.485 1.00 91.50 183 PRO A CA 1
ATOM 1339 C C . PRO A 1 183 ? 16.650 4.537 -29.602 1.00 91.50 183 PRO A C 1
ATOM 1341 O O . PRO A 1 183 ? 16.979 4.800 -30.756 1.00 91.50 183 PRO A O 1
ATOM 1344 N N . MET A 1 184 ? 15.962 3.426 -29.292 1.00 88.06 184 MET A N 1
ATOM 1345 C CA . MET A 1 184 ? 15.796 2.311 -30.247 1.00 88.06 184 MET A CA 1
ATOM 1346 C C . MET A 1 184 ? 14.345 1.874 -30.495 1.00 88.06 184 MET A C 1
ATOM 1348 O O . MET A 1 184 ? 14.081 1.233 -31.513 1.00 88.06 184 MET A O 1
ATOM 1352 N N . ALA A 1 185 ? 13.387 2.201 -29.618 1.00 88.19 185 ALA A N 1
ATOM 1353 C CA . ALA A 1 185 ? 11.992 1.788 -29.795 1.00 88.19 185 ALA A CA 1
ATOM 1354 C C . ALA A 1 185 ? 11.138 2.881 -30.470 1.00 88.19 185 ALA A C 1
ATOM 1356 O O . ALA A 1 185 ? 11.311 4.074 -30.210 1.00 88.19 185 ALA A O 1
ATOM 1357 N N . PRO A 1 186 ? 10.159 2.506 -31.315 1.00 91.06 186 PRO A N 1
ATOM 1358 C CA . PRO A 1 186 ? 9.256 3.473 -31.920 1.00 91.06 186 PRO A CA 1
ATOM 1359 C C . PRO A 1 186 ? 8.327 4.089 -30.864 1.00 91.06 186 PRO A C 1
ATOM 1361 O O . PRO A 1 186 ? 7.877 3.414 -29.935 1.00 91.06 186 PRO A O 1
ATOM 1364 N N . LEU A 1 187 ? 7.977 5.366 -31.053 1.00 92.75 187 LEU A N 1
ATOM 1365 C CA . LEU A 1 187 ? 7.267 6.193 -30.066 1.00 92.75 187 LEU A CA 1
ATOM 1366 C C . LEU A 1 187 ? 6.029 5.521 -29.445 1.00 92.75 187 LEU A C 1
ATOM 1368 O O . LEU A 1 187 ? 5.803 5.662 -28.247 1.00 92.75 187 LEU A O 1
ATOM 1372 N N . TYR A 1 188 ? 5.238 4.774 -30.221 1.00 93.25 188 TYR A N 1
ATOM 1373 C CA . TYR A 1 188 ? 4.025 4.122 -29.715 1.00 93.25 188 TYR A CA 1
ATOM 1374 C C . TYR A 1 188 ? 4.312 3.006 -28.691 1.00 93.25 188 TYR A C 1
ATOM 1376 O O . TYR A 1 188 ? 3.552 2.868 -27.734 1.00 93.25 188 TYR A O 1
ATOM 1384 N N . ILE A 1 189 ? 5.419 2.262 -28.831 1.00 91.62 189 ILE A N 1
ATOM 1385 C CA . ILE A 1 189 ? 5.863 1.271 -27.834 1.00 91.62 189 ILE A CA 1
ATOM 1386 C C . ILE A 1 189 ? 6.312 1.987 -26.560 1.00 91.62 189 ILE A C 1
ATOM 1388 O O . ILE A 1 189 ? 5.904 1.612 -25.463 1.00 91.62 189 ILE A O 1
ATOM 1392 N N . THR A 1 190 ? 7.086 3.062 -26.705 1.00 92.94 190 THR A N 1
ATOM 1393 C CA . THR A 1 190 ? 7.561 3.881 -25.583 1.00 92.94 190 THR A CA 1
ATOM 1394 C C . THR A 1 190 ? 6.394 4.500 -24.802 1.00 92.94 190 THR A C 1
ATOM 1396 O O . THR A 1 190 ? 6.364 4.419 -23.574 1.00 92.94 190 THR A O 1
ATOM 1399 N N . LEU A 1 191 ? 5.377 5.035 -25.489 1.00 95.44 191 LEU A N 1
ATOM 1400 C CA . LEU A 1 191 ? 4.151 5.548 -24.864 1.00 95.44 191 LEU A CA 1
ATOM 1401 C C . LEU A 1 191 ? 3.340 4.445 -24.164 1.00 95.44 191 LEU A C 1
ATOM 1403 O O . LEU A 1 191 ? 2.892 4.651 -23.036 1.00 95.44 191 LEU A O 1
ATOM 1407 N N . LEU A 1 192 ? 3.180 3.273 -24.789 1.00 95.06 192 LEU A N 1
ATOM 1408 C CA . LEU A 1 192 ? 2.481 2.130 -24.189 1.00 95.06 192 LEU A CA 1
ATOM 1409 C C . LEU A 1 192 ? 3.191 1.629 -22.922 1.00 95.06 192 LEU A C 1
ATOM 1411 O O . LEU A 1 192 ? 2.539 1.354 -21.914 1.00 95.06 192 LEU A O 1
ATOM 1415 N N . TYR A 1 193 ? 4.523 1.568 -22.941 1.00 96.25 193 TYR A N 1
ATOM 1416 C CA . TYR A 1 193 ? 5.326 1.190 -21.783 1.00 96.25 193 TYR A CA 1
ATOM 1417 C C . TYR A 1 193 ? 5.181 2.199 -20.636 1.00 96.25 193 TYR A C 1
ATOM 1419 O O . TYR A 1 193 ? 4.898 1.805 -19.506 1.00 96.25 193 TYR A O 1
ATOM 1427 N N . PHE A 1 194 ? 5.272 3.506 -20.907 1.00 96.50 194 PHE A N 1
ATOM 1428 C CA . PHE A 1 194 ? 5.032 4.523 -19.876 1.00 96.50 194 PHE A CA 1
ATOM 1429 C C . PHE A 1 194 ? 3.591 4.504 -19.340 1.00 96.50 194 PHE A C 1
ATOM 1431 O O . PHE A 1 194 ? 3.389 4.722 -18.144 1.00 96.50 194 PHE A O 1
ATOM 1438 N N . ALA A 1 195 ? 2.593 4.176 -20.167 1.00 97.62 195 ALA A N 1
ATOM 1439 C CA . ALA A 1 195 ? 1.222 3.968 -19.702 1.00 97.62 195 ALA A CA 1
ATOM 1440 C C . ALA A 1 195 ? 1.117 2.764 -18.744 1.00 97.62 195 ALA A C 1
ATOM 1442 O O . ALA A 1 195 ? 0.494 2.874 -17.688 1.00 97.62 195 ALA A O 1
ATOM 1443 N N . LEU A 1 196 ? 1.782 1.643 -19.048 1.00 97.81 196 LEU A N 1
ATOM 1444 C CA . LEU A 1 196 ? 1.846 0.463 -18.176 1.00 97.81 196 LEU A CA 1
ATOM 1445 C C . LEU A 1 196 ? 2.549 0.759 -16.837 1.00 97.81 196 LEU A C 1
ATOM 1447 O O . LEU A 1 196 ? 2.090 0.324 -15.778 1.00 97.81 196 LEU A O 1
ATOM 1451 N N . VAL A 1 197 ? 3.617 1.561 -16.857 1.00 97.88 197 VAL A N 1
ATOM 1452 C CA . VAL A 1 197 ? 4.285 2.070 -15.646 1.00 97.88 197 VAL A CA 1
ATOM 1453 C C . VAL A 1 197 ? 3.330 2.932 -14.819 1.00 97.88 197 VAL A C 1
ATOM 1455 O O . VAL A 1 197 ? 3.211 2.723 -13.611 1.00 97.88 197 VAL A O 1
ATOM 1458 N N . ALA A 1 198 ? 2.613 3.866 -15.450 1.00 98.00 198 ALA A N 1
ATOM 1459 C CA . ALA A 1 198 ? 1.650 4.731 -14.770 1.00 98.00 198 ALA A CA 1
ATOM 1460 C C . ALA A 1 198 ? 0.501 3.927 -14.134 1.00 98.00 198 ALA A C 1
ATOM 1462 O O . ALA A 1 198 ? 0.133 4.190 -12.988 1.00 98.00 198 ALA A O 1
ATOM 1463 N N . VAL A 1 199 ? -0.009 2.897 -14.822 1.00 98.19 199 VAL A N 1
ATOM 1464 C CA . VAL A 1 199 ? -0.990 1.945 -14.270 1.00 98.19 199 VAL A CA 1
ATOM 1465 C C . VAL A 1 199 ? -0.413 1.194 -13.067 1.00 98.19 199 VAL A C 1
ATOM 1467 O O . VAL A 1 199 ? -1.076 1.105 -12.036 1.00 98.19 199 VAL A O 1
ATOM 1470 N N . THR A 1 200 ? 0.829 0.711 -13.151 1.00 98.56 200 THR A N 1
ATOM 1471 C CA . THR A 1 200 ? 1.497 -0.023 -12.060 1.00 98.56 200 THR A CA 1
ATOM 1472 C C . THR A 1 200 ? 1.684 0.856 -10.817 1.00 98.56 200 THR A C 1
ATOM 1474 O O . THR A 1 200 ? 1.318 0.452 -9.712 1.00 98.56 200 THR A O 1
ATOM 1477 N N . LEU A 1 201 ? 2.198 2.079 -10.980 1.00 98.25 201 LEU A N 1
ATOM 1478 C CA . LEU A 1 201 ? 2.396 3.027 -9.877 1.00 98.25 201 LEU A CA 1
ATOM 1479 C C . LEU A 1 201 ? 1.062 3.529 -9.299 1.00 98.25 201 LEU A C 1
ATOM 1481 O O . LEU A 1 201 ? 0.929 3.654 -8.081 1.00 98.25 201 LEU A O 1
ATOM 1485 N N . GLY A 1 202 ? 0.054 3.757 -10.146 1.00 98.25 202 GLY A N 1
ATOM 1486 C CA . GLY A 1 202 ? -1.302 4.103 -9.718 1.00 98.25 202 GLY A CA 1
ATOM 1487 C C . GLY A 1 202 ? -1.974 2.978 -8.925 1.00 98.25 202 GLY A C 1
ATOM 1488 O O . GLY A 1 202 ? -2.607 3.237 -7.900 1.00 98.25 202 GLY A O 1
ATOM 1489 N N . ALA A 1 203 ? -1.785 1.723 -9.341 1.00 98.44 203 ALA A N 1
ATOM 1490 C CA . ALA A 1 203 ? -2.263 0.550 -8.618 1.00 98.44 203 ALA A CA 1
ATOM 1491 C C . ALA A 1 203 ? -1.550 0.381 -7.266 1.00 98.44 203 ALA A C 1
ATOM 1493 O O . ALA A 1 203 ? -2.228 0.180 -6.258 1.00 98.44 203 ALA A O 1
ATOM 1494 N N . LEU A 1 204 ? -0.220 0.556 -7.218 1.00 98.50 204 LEU A N 1
ATOM 1495 C CA . LEU A 1 204 ? 0.562 0.558 -5.975 1.00 98.50 204 LEU A CA 1
ATOM 1496 C C . LEU A 1 204 ? 0.048 1.626 -4.999 1.00 98.50 204 LEU A C 1
ATOM 1498 O O . LEU A 1 204 ? -0.339 1.303 -3.878 1.00 98.50 204 LEU A O 1
ATOM 1502 N N . PHE A 1 205 ? -0.065 2.882 -5.441 1.00 97.94 205 PHE A N 1
ATOM 1503 C CA . PHE A 1 205 ? -0.642 3.958 -4.630 1.00 97.94 205 PHE A CA 1
ATOM 1504 C C . PHE A 1 205 ? -2.060 3.611 -4.147 1.00 97.94 205 PHE A C 1
ATOM 1506 O O . PHE A 1 205 ? -2.401 3.823 -2.981 1.00 97.94 205 PHE A O 1
ATOM 1513 N N . SER A 1 206 ? -2.882 3.018 -5.018 1.00 97.75 206 SER A N 1
ATOM 1514 C CA . SER A 1 206 ? -4.253 2.627 -4.693 1.00 97.75 206 SER A CA 1
ATOM 1515 C C . SER A 1 206 ? -4.365 1.488 -3.670 1.00 97.75 206 SER A C 1
ATOM 1517 O O . SER A 1 206 ? -5.414 1.400 -3.028 1.00 97.75 206 SER A O 1
ATOM 1519 N N . VAL A 1 207 ? -3.371 0.605 -3.524 1.00 98.31 207 VAL A N 1
ATOM 1520 C CA . VAL A 1 207 ? -3.364 -0.414 -2.456 1.00 98.31 207 VAL A CA 1
ATOM 1521 C C . VAL A 1 207 ? -2.730 0.129 -1.173 1.00 98.31 207 VAL A C 1
ATOM 1523 O O . VAL A 1 207 ? -3.292 -0.069 -0.095 1.00 98.31 207 VAL A O 1
ATOM 1526 N N . SER A 1 208 ? -1.624 0.870 -1.289 1.00 97.38 208 SER A N 1
ATOM 1527 C CA . SER A 1 208 ? -0.855 1.428 -0.169 1.00 97.38 208 SER A CA 1
ATOM 1528 C C . SER A 1 208 ? -1.600 2.483 0.645 1.00 97.38 208 SER A C 1
ATOM 1530 O O . SER A 1 208 ? -1.406 2.563 1.859 1.00 97.38 208 SER A O 1
ATOM 1532 N N . CYS A 1 209 ? -2.440 3.292 -0.009 1.00 96.75 209 CYS A N 1
ATOM 1533 C CA . CYS A 1 209 ? -3.073 4.471 0.592 1.00 96.75 209 CYS A CA 1
ATOM 1534 C C . CYS A 1 209 ? -4.582 4.308 0.878 1.00 96.75 209 CYS A C 1
ATOM 1536 O O . CYS A 1 209 ? -5.257 5.284 1.225 1.00 96.75 209 CYS A O 1
ATOM 1538 N N . ARG A 1 210 ? -5.135 3.100 0.703 1.00 96.06 210 ARG A N 1
ATOM 1539 C CA . ARG A 1 210 ? -6.564 2.786 0.877 1.00 96.06 210 ARG A CA 1
ATOM 1540 C C . ARG A 1 210 ? -6.819 2.094 2.218 1.00 96.06 210 ARG A C 1
ATOM 1542 O O . ARG A 1 210 ? -5.985 1.337 2.705 1.00 96.06 210 ARG A O 1
ATOM 1549 N N . ASN A 1 211 ? -8.000 2.326 2.795 1.00 97.06 211 ASN A N 1
ATOM 1550 C CA . ASN A 1 211 ? -8.464 1.611 3.986 1.00 97.06 211 ASN A CA 1
ATOM 1551 C C . ASN A 1 211 ? -8.497 0.088 3.708 1.00 97.06 211 ASN A C 1
ATOM 1553 O O . ASN A 1 211 ? -9.227 -0.324 2.807 1.00 97.06 211 ASN A O 1
ATOM 1557 N N . PRO A 1 212 ? -7.751 -0.750 4.455 1.00 97.38 212 PRO A N 1
ATOM 1558 C CA . PRO A 1 212 ? -7.704 -2.195 4.218 1.00 97.38 212 PRO A CA 1
ATOM 1559 C C . PRO A 1 212 ? -8.966 -2.941 4.681 1.00 97.38 212 PRO A C 1
ATOM 1561 O O . PRO A 1 212 ? -9.085 -4.134 4.428 1.00 97.38 212 PRO A O 1
ATOM 1564 N N . GLY A 1 213 ? -9.906 -2.257 5.345 1.00 96.62 213 GLY A N 1
ATOM 1565 C CA . GLY A 1 213 ? -11.089 -2.850 5.979 1.00 96.62 213 GLY A CA 1
ATOM 1566 C C . GLY A 1 213 ? -11.041 -2.722 7.502 1.00 96.62 213 GLY A C 1
ATOM 1567 O O . GLY A 1 213 ? -11.150 -3.713 8.208 1.00 96.62 213 GLY A O 1
ATOM 1568 N N . LEU A 1 214 ? -10.776 -1.526 8.035 1.00 96.25 214 LEU A N 1
ATOM 1569 C CA . LEU A 1 214 ? -10.646 -1.313 9.482 1.00 96.25 214 LEU A CA 1
ATOM 1570 C C . LEU A 1 214 ? -11.968 -1.548 10.234 1.00 96.25 214 LEU A C 1
ATOM 1572 O O . LEU A 1 214 ? -12.945 -0.831 10.015 1.00 96.25 214 LEU A O 1
ATOM 1576 N N . VAL A 1 215 ? -11.963 -2.478 11.194 1.00 94.44 215 VAL A N 1
ATOM 1577 C CA . VAL A 1 215 ? -13.126 -2.791 12.043 1.00 94.44 215 VAL A CA 1
ATOM 1578 C C . VAL A 1 215 ? -13.327 -1.718 13.117 1.00 94.44 215 VAL A C 1
ATOM 1580 O O . VAL A 1 215 ? -12.406 -1.384 13.867 1.00 94.44 215 VAL A O 1
ATOM 1583 N N . SER A 1 216 ? -14.552 -1.204 13.247 1.00 92.31 216 SER A N 1
ATOM 1584 C CA . SER A 1 216 ? -14.944 -0.316 14.352 1.00 92.31 216 SER A CA 1
ATOM 1585 C C . SER A 1 216 ? -14.973 -1.047 15.698 1.00 92.31 216 SER A C 1
ATOM 1587 O O . SER A 1 216 ? -15.470 -2.172 15.772 1.00 92.31 216 SER A O 1
ATOM 1589 N N . LYS A 1 217 ? -14.545 -0.392 16.780 1.00 90.44 217 LYS A N 1
ATOM 1590 C CA . LYS A 1 217 ? -14.595 -0.958 18.134 1.00 90.44 217 LYS A CA 1
ATOM 1591 C C . LYS A 1 217 ? -16.043 -1.186 18.582 1.00 90.44 217 LYS A C 1
ATOM 1593 O O . LYS A 1 217 ? -16.885 -0.293 18.477 1.00 90.44 217 LYS A O 1
ATOM 1598 N N . ARG A 1 218 ? -16.317 -2.386 19.097 1.00 87.62 218 ARG A N 1
ATOM 1599 C CA . ARG A 1 218 ? -17.643 -2.879 19.488 1.00 87.62 218 ARG A CA 1
ATOM 1600 C C . ARG A 1 218 ? -17.545 -3.703 20.772 1.00 87.62 218 ARG A C 1
ATOM 1602 O O . ARG A 1 218 ? -17.069 -4.832 20.749 1.00 87.62 218 ARG A O 1
ATOM 1609 N N . GLU A 1 219 ? -18.055 -3.174 21.879 1.00 84.00 219 GLU A N 1
ATOM 1610 C CA . GLU A 1 219 ? -18.099 -3.891 23.168 1.00 84.00 219 GLU A CA 1
ATOM 1611 C C . GLU A 1 219 ? -19.323 -4.813 23.307 1.00 84.00 219 GLU A C 1
ATOM 1613 O O . GLU A 1 219 ? -19.300 -5.736 24.114 1.00 84.00 219 GLU A O 1
ATOM 1618 N N . LYS A 1 220 ? -20.381 -4.609 22.507 1.00 78.31 220 LYS A N 1
ATOM 1619 C CA . LYS A 1 220 ? -21.600 -5.438 22.507 1.00 78.31 220 LYS A CA 1
ATOM 1620 C C . LYS A 1 220 ? -22.050 -5.785 21.086 1.00 78.31 220 LYS A C 1
ATOM 1622 O O . LYS A 1 220 ? -22.071 -4.935 20.194 1.00 78.31 220 LYS A O 1
ATOM 1627 N N . VAL A 1 221 ? -22.428 -7.047 20.880 1.00 72.19 221 VAL A N 1
ATOM 1628 C CA . VAL A 1 221 ? -22.907 -7.568 19.583 1.00 72.19 221 VAL A CA 1
ATOM 1629 C C . VAL A 1 221 ? -24.320 -7.071 19.241 1.00 72.19 221 VAL A C 1
ATOM 1631 O O . VAL A 1 221 ? -24.634 -6.894 18.069 1.00 72.19 221 VAL A O 1
ATOM 1634 N N . VAL A 1 222 ? -25.152 -6.807 20.252 1.00 66.62 222 VAL A N 1
ATOM 1635 C CA . VAL A 1 222 ? -26.567 -6.420 20.107 1.00 66.62 222 VAL A CA 1
ATOM 1636 C C . VAL A 1 222 ? -26.788 -5.013 20.675 1.00 66.62 222 VAL A C 1
ATOM 1638 O O . VAL A 1 222 ? -26.149 -4.638 21.658 1.00 66.62 222 VAL A O 1
ATOM 1641 N N . GLY A 1 223 ? -27.672 -4.238 20.041 1.00 62.25 223 GLY A N 1
ATOM 1642 C CA . GLY A 1 223 ? -28.092 -2.911 20.507 1.00 62.25 223 GLY A CA 1
ATOM 1643 C C . GLY A 1 223 ? -29.280 -2.939 21.465 1.00 62.25 223 GLY A C 1
ATOM 1644 O O . GLY A 1 223 ? -29.948 -3.961 21.566 1.00 62.25 223 GLY A O 1
ATOM 1645 N N . PRO A 1 224 ? -29.612 -1.804 22.103 1.00 53.97 224 PRO A N 1
ATOM 1646 C CA . PRO A 1 224 ? -30.714 -1.726 23.059 1.00 53.97 224 PRO A CA 1
ATOM 1647 C C . PRO A 1 224 ? -32.085 -1.871 22.378 1.00 53.97 224 PRO A C 1
ATOM 1649 O O . PRO A 1 224 ? -33.032 -2.315 23.012 1.00 53.97 224 PRO A O 1
ATOM 1652 N N . ASN A 1 225 ? -32.170 -1.562 21.076 1.00 58.34 225 ASN A N 1
ATOM 1653 C CA . ASN A 1 225 ? -33.407 -1.588 20.286 1.00 58.34 225 ASN A CA 1
ATOM 1654 C C . ASN A 1 225 ? -33.428 -2.706 19.222 1.00 58.34 225 ASN A C 1
ATOM 1656 O O . ASN A 1 225 ? -34.232 -2.653 18.295 1.00 58.34 225 ASN A O 1
ATOM 1660 N N . VAL A 1 226 ? -32.518 -3.683 19.298 1.00 63.94 226 VAL A N 1
ATOM 1661 C CA . VAL A 1 226 ? -32.456 -4.812 18.355 1.00 63.94 226 VAL A CA 1
ATOM 1662 C C . VAL A 1 226 ? -32.788 -6.084 19.123 1.00 63.94 226 VAL A C 1
ATOM 1664 O O . VAL A 1 226 ? -32.089 -6.416 20.080 1.00 63.94 226 VAL A O 1
ATOM 1667 N N . SER A 1 227 ? -33.839 -6.801 18.718 1.00 60.31 227 SER A N 1
ATOM 1668 C CA . SER A 1 227 ? -34.198 -8.074 19.349 1.00 60.31 227 SER A CA 1
ATOM 1669 C C . SER A 1 227 ? -33.039 -9.062 19.226 1.00 60.31 227 SER A C 1
ATOM 1671 O O . SER A 1 227 ? -32.455 -9.230 18.150 1.00 60.31 227 SER A O 1
ATOM 1673 N N . THR A 1 228 ? -32.693 -9.723 20.332 1.00 62.19 228 THR A N 1
ATOM 1674 C CA . THR A 1 228 ? -31.564 -10.665 20.402 1.00 62.19 228 THR A CA 1
ATOM 1675 C C . THR A 1 228 ? -31.650 -11.781 19.372 1.00 62.19 228 THR A C 1
ATOM 1677 O O . THR A 1 228 ? -30.617 -12.249 18.902 1.00 62.19 228 THR A O 1
ATOM 1680 N N . ASP A 1 229 ? -32.869 -12.141 18.990 1.00 64.69 229 ASP A N 1
ATOM 1681 C CA . ASP A 1 229 ? -33.194 -13.270 18.122 1.00 64.69 229 ASP A CA 1
ATOM 1682 C C . ASP A 1 229 ? -32.938 -12.947 16.638 1.00 64.69 229 ASP A C 1
ATOM 1684 O O . ASP A 1 229 ? -32.808 -13.847 15.814 1.00 64.69 229 ASP A O 1
ATOM 1688 N N . SER A 1 230 ? -32.813 -11.658 16.295 1.00 64.50 230 SER A N 1
ATOM 1689 C CA . SER A 1 230 ? -32.463 -11.196 14.943 1.00 64.50 230 SER A CA 1
ATOM 1690 C C . SER A 1 230 ? -30.953 -11.156 14.678 1.00 64.50 230 SER A C 1
ATOM 1692 O O . SER A 1 230 ? -30.526 -11.062 13.525 1.00 64.50 230 SER A O 1
ATOM 1694 N N . VAL A 1 231 ? -30.124 -11.231 15.728 1.00 67.06 231 VAL A N 1
ATOM 1695 C CA . VAL A 1 231 ? -28.666 -11.122 15.614 1.00 67.06 231 VAL A CA 1
ATOM 1696 C C . VAL A 1 231 ? -28.025 -12.488 15.795 1.00 67.06 231 VAL A C 1
ATOM 1698 O O . VAL A 1 231 ? -27.880 -12.987 16.909 1.00 67.06 231 VAL A O 1
ATOM 1701 N N . ASP A 1 232 ? -27.557 -13.056 14.686 1.00 74.69 232 ASP A N 1
ATOM 1702 C CA . ASP A 1 232 ? -26.760 -14.280 14.674 1.00 74.69 232 ASP A CA 1
ATOM 1703 C C . ASP A 1 232 ? -25.413 -14.064 15.389 1.00 74.69 232 ASP A C 1
ATOM 1705 O O . ASP A 1 232 ? -24.390 -13.703 14.793 1.00 74.69 232 ASP A O 1
ATOM 1709 N N . ARG A 1 233 ? -25.425 -14.290 16.708 1.00 72.62 233 ARG A N 1
ATOM 1710 C CA . ARG A 1 233 ? -24.258 -14.171 17.589 1.00 72.62 233 ARG A CA 1
ATOM 1711 C C . ARG A 1 233 ? -23.114 -15.089 17.165 1.00 72.62 233 ARG A C 1
ATOM 1713 O O . ARG A 1 233 ? -21.969 -14.763 17.454 1.00 72.62 233 ARG A O 1
ATOM 1720 N N . SER A 1 234 ? -23.383 -16.183 16.442 1.00 77.25 234 SER A N 1
ATOM 1721 C CA . SER A 1 234 ? -22.333 -17.105 16.001 1.00 77.25 234 SER A CA 1
ATOM 1722 C C . SER A 1 234 ? -21.328 -16.439 15.049 1.00 77.25 234 SER A C 1
ATOM 1724 O O . SER A 1 234 ? -20.162 -16.839 15.009 1.00 77.25 234 SER A O 1
ATOM 1726 N N . LYS A 1 235 ? -21.746 -15.397 14.314 1.00 84.62 235 LYS A N 1
ATOM 1727 C CA . LYS A 1 235 ? -20.913 -14.631 13.369 1.00 84.62 235 LYS A CA 1
ATOM 1728 C C . LYS A 1 235 ? -19.914 -13.678 14.033 1.00 84.62 235 LYS A C 1
ATOM 1730 O O . LYS A 1 235 ? -19.045 -13.156 13.333 1.00 84.62 235 LYS A O 1
ATOM 1735 N N . TRP A 1 236 ? -20.006 -13.463 15.344 1.00 88.56 236 TRP A N 1
ATOM 1736 C CA . TRP A 1 236 ? -19.151 -12.539 16.089 1.00 88.56 236 TRP A CA 1
ATOM 1737 C C . TRP A 1 236 ? -18.233 -13.283 17.054 1.00 88.56 236 TRP A C 1
ATOM 1739 O O . TRP A 1 236 ? -18.645 -14.214 17.737 1.00 88.56 236 TRP A O 1
ATOM 1749 N N . ILE A 1 237 ? -16.977 -12.850 17.120 1.00 90.88 237 ILE A N 1
ATOM 1750 C CA . ILE A 1 237 ? -15.947 -13.438 17.980 1.00 90.88 237 ILE A CA 1
ATOM 1751 C C . ILE A 1 237 ? -15.370 -12.325 18.854 1.00 90.88 237 ILE A C 1
ATOM 1753 O O . ILE A 1 237 ? -15.051 -11.244 18.354 1.00 90.88 237 ILE A O 1
ATOM 1757 N N . TRP A 1 238 ? -15.240 -12.567 20.157 1.00 91.81 238 TRP A N 1
ATOM 1758 C CA . TRP A 1 238 ? -14.548 -11.648 21.061 1.00 91.81 238 TRP A CA 1
ATOM 1759 C C . TRP A 1 238 ? -13.036 -11.659 20.796 1.00 91.81 238 TRP A C 1
ATOM 1761 O O . TRP A 1 238 ? -12.450 -12.703 20.511 1.00 91.81 238 TRP A O 1
ATOM 1771 N N . ASN A 1 239 ? -12.388 -10.498 20.873 1.00 91.50 239 ASN A N 1
ATOM 1772 C CA . ASN A 1 239 ? -10.937 -10.381 20.792 1.00 91.50 239 ASN A CA 1
ATOM 1773 C C . ASN A 1 239 ? -10.396 -9.661 22.031 1.00 91.50 239 ASN A C 1
ATOM 1775 O O . ASN A 1 239 ? -10.506 -8.438 22.159 1.00 91.50 239 ASN A O 1
ATOM 1779 N N . ASP A 1 240 ? -9.750 -10.423 22.914 1.00 90.25 240 ASP A N 1
ATOM 1780 C CA . ASP A 1 240 ? -9.194 -9.919 24.168 1.00 90.25 240 ASP A CA 1
ATOM 1781 C C . ASP A 1 240 ? -8.062 -8.907 24.018 1.00 90.25 240 ASP A C 1
ATOM 1783 O O . ASP A 1 240 ? -7.885 -8.071 24.903 1.00 90.25 240 ASP A O 1
ATOM 1787 N N . ARG A 1 241 ? -7.313 -8.930 22.911 1.00 89.56 241 ARG A N 1
ATOM 1788 C CA . ARG A 1 241 ? -6.189 -8.007 22.701 1.00 89.56 241 ARG A CA 1
ATOM 1789 C C . ARG A 1 241 ? -6.666 -6.566 22.481 1.00 89.56 241 ARG A C 1
ATOM 1791 O O . ARG A 1 241 ? -6.029 -5.635 22.966 1.00 89.56 241 ARG A O 1
ATOM 1798 N N . VAL A 1 242 ? -7.789 -6.390 21.783 1.00 90.56 242 VAL A N 1
ATOM 1799 C CA . VAL A 1 242 ? -8.394 -5.074 21.480 1.00 90.56 242 VAL A CA 1
ATOM 1800 C C . VAL A 1 242 ? -9.650 -4.770 22.307 1.00 90.56 242 VAL A C 1
ATOM 1802 O O . VAL A 1 242 ? -10.214 -3.685 22.183 1.00 90.56 242 VAL A O 1
ATOM 1805 N N . LYS A 1 243 ? -10.096 -5.726 23.138 1.00 90.69 243 LYS A N 1
ATOM 1806 C CA . LYS A 1 243 ? -11.335 -5.669 23.934 1.00 90.69 243 LYS A CA 1
ATOM 1807 C C . LYS A 1 243 ? -12.535 -5.229 23.083 1.00 90.69 243 LYS A C 1
ATOM 1809 O O . LYS A 1 243 ? -13.216 -4.247 23.368 1.00 90.69 243 LYS A O 1
ATOM 1814 N N . SER A 1 244 ? -12.736 -5.957 21.984 1.00 91.06 244 SER A N 1
ATOM 1815 C CA . SER A 1 244 ? -13.788 -5.714 20.994 1.00 91.06 244 SER A CA 1
ATOM 1816 C C . SER A 1 244 ? -14.260 -7.024 20.380 1.00 91.06 244 SER A C 1
ATOM 1818 O O . SER A 1 244 ? -13.459 -7.921 20.113 1.00 91.06 244 SER A O 1
ATOM 1820 N N . PHE A 1 245 ? -15.545 -7.099 20.051 1.00 91.88 245 PHE A N 1
ATOM 1821 C CA . PHE A 1 245 ? -16.055 -8.067 19.090 1.00 91.88 245 PHE A CA 1
ATOM 1822 C C . PHE A 1 245 ? -15.561 -7.733 17.676 1.00 91.88 245 PHE A C 1
ATOM 1824 O O . PHE A 1 245 ? -15.412 -6.561 17.319 1.00 91.88 245 PHE A O 1
ATOM 1831 N N . ARG A 1 246 ? -15.327 -8.775 16.877 1.00 92.62 246 ARG A N 1
ATOM 1832 C CA . ARG A 1 246 ? -14.989 -8.728 15.447 1.00 92.62 246 ARG A CA 1
ATOM 1833 C C . ARG A 1 246 ? -15.859 -9.728 14.671 1.00 92.62 246 ARG A C 1
ATOM 1835 O O . ARG A 1 246 ? -16.232 -10.752 15.255 1.00 92.62 246 ARG A O 1
ATOM 1842 N N . PRO A 1 247 ? -16.184 -9.479 13.393 1.00 91.75 247 PRO A N 1
ATOM 1843 C CA . PRO A 1 247 ? -16.849 -10.480 12.566 1.00 91.75 247 PRO A CA 1
ATOM 1844 C C . PRO A 1 247 ? -15.902 -11.655 12.260 1.00 91.75 247 PRO A C 1
ATOM 1846 O O . PRO A 1 247 ? -14.674 -11.533 12.352 1.00 91.75 247 PRO A O 1
ATOM 1849 N N . ARG A 1 248 ? -16.461 -12.808 11.873 1.00 88.31 248 ARG A N 1
ATOM 1850 C CA . ARG A 1 248 ? -15.685 -13.910 11.270 1.00 88.31 248 ARG A CA 1
ATOM 1851 C C . ARG A 1 248 ? -14.903 -13.400 10.049 1.00 88.31 248 ARG A C 1
ATOM 1853 O O . ARG A 1 248 ? -15.389 -12.549 9.316 1.00 88.31 248 ARG A O 1
ATOM 1860 N N . GLY A 1 249 ? -13.685 -13.905 9.851 1.00 87.56 249 GLY A N 1
ATOM 1861 C CA . GLY A 1 249 ? -12.781 -13.472 8.774 1.00 87.56 249 GLY A CA 1
ATOM 1862 C C . GLY A 1 249 ? -11.976 -12.198 9.065 1.00 87.56 249 GLY A C 1
ATOM 1863 O O . GLY A 1 249 ? -10.916 -12.012 8.474 1.00 87.56 249 GLY A O 1
ATOM 1864 N N . ALA A 1 250 ? -12.394 -11.349 10.010 1.00 95.56 250 ALA A N 1
ATOM 1865 C CA . ALA A 1 250 ? -11.555 -10.238 10.454 1.00 95.56 250 ALA A CA 1
ATOM 1866 C C . ALA A 1 250 ? -10.453 -10.727 11.405 1.00 95.56 250 ALA A C 1
ATOM 1868 O O . ALA A 1 250 ? -10.748 -11.489 12.328 1.00 95.56 250 ALA A O 1
ATOM 1869 N N . LEU A 1 251 ? -9.206 -10.276 11.251 1.00 96.31 251 LEU A N 1
ATOM 1870 C CA . LEU A 1 251 ? -8.084 -10.629 12.137 1.00 96.31 251 LEU A CA 1
ATOM 1871 C C . LEU A 1 251 ? -7.322 -9.381 12.592 1.00 96.31 251 LEU A C 1
ATOM 1873 O O . LEU A 1 251 ? -7.429 -8.306 12.006 1.00 96.31 251 LEU A O 1
ATOM 1877 N N . TYR A 1 252 ? -6.586 -9.516 13.692 1.00 96.00 252 TYR A N 1
ATOM 1878 C CA . TYR A 1 252 ? -5.748 -8.446 14.228 1.00 96.00 252 TYR A CA 1
ATOM 1879 C C . TYR A 1 252 ? -4.367 -8.471 13.564 1.00 96.00 252 TYR A C 1
ATOM 1881 O O . TYR A 1 252 ? -3.757 -9.532 13.461 1.00 96.00 252 TYR A O 1
ATOM 1889 N N . CYS A 1 253 ? -3.868 -7.305 13.154 1.00 95.81 253 CYS A N 1
ATOM 1890 C CA . CYS A 1 253 ? -2.549 -7.140 12.556 1.00 95.81 253 CYS A CA 1
ATOM 1891 C C . CYS A 1 253 ? -1.572 -6.484 13.543 1.00 95.81 253 CYS A C 1
ATOM 1893 O O . CYS A 1 253 ? -1.667 -5.286 13.817 1.00 95.81 253 CYS A O 1
ATOM 1895 N N . ASP A 1 254 ? -0.593 -7.252 14.025 1.00 93.50 254 ASP A N 1
ATOM 1896 C CA . ASP A 1 254 ? 0.407 -6.814 15.010 1.00 93.50 254 ASP A CA 1
ATOM 1897 C C . ASP A 1 254 ? 1.219 -5.593 14.560 1.00 93.50 254 ASP A C 1
ATOM 1899 O O . ASP A 1 254 ? 1.443 -4.682 15.356 1.00 93.50 254 ASP A O 1
ATOM 1903 N N . THR A 1 255 ? 1.601 -5.519 13.283 1.00 91.88 255 THR A N 1
ATOM 1904 C CA . THR A 1 255 ? 2.408 -4.413 12.741 1.00 91.88 255 THR A CA 1
ATOM 1905 C C . THR A 1 255 ? 1.633 -3.096 12.638 1.00 91.88 255 THR A C 1
ATOM 1907 O O . THR A 1 255 ? 2.216 -2.015 12.764 1.00 91.88 255 THR A O 1
ATOM 1910 N N . ASN A 1 256 ? 0.320 -3.162 12.398 1.00 92.88 256 ASN A N 1
ATOM 1911 C CA . ASN A 1 256 ? -0.531 -1.979 12.248 1.00 92.88 256 ASN A CA 1
ATOM 1912 C C . ASN A 1 256 ? -1.321 -1.620 13.523 1.00 92.88 256 ASN A C 1
ATOM 1914 O O . ASN A 1 256 ? -1.827 -0.507 13.582 1.00 92.88 256 ASN A O 1
ATOM 1918 N N . ASP A 1 257 ? -1.389 -2.491 14.539 1.00 94.00 257 ASP A N 1
ATOM 1919 C CA . ASP A 1 257 ? -2.207 -2.324 15.762 1.00 94.00 257 ASP A CA 1
ATOM 1920 C C . ASP A 1 257 ? -3.691 -2.036 15.453 1.00 94.00 257 ASP A C 1
ATOM 1922 O O . ASP A 1 257 ? -4.295 -1.077 15.932 1.00 94.00 257 ASP A O 1
ATOM 1926 N N . VAL A 1 258 ? -4.273 -2.856 14.572 1.00 94.88 258 VAL A N 1
ATOM 1927 C CA . VAL A 1 258 ? -5.667 -2.732 14.113 1.00 94.88 258 VAL A CA 1
ATOM 1928 C C . VAL A 1 258 ? -6.277 -4.104 13.830 1.00 94.88 258 VAL A C 1
ATOM 1930 O O . VAL A 1 258 ? -5.571 -5.037 13.445 1.00 94.88 258 VAL A O 1
ATOM 1933 N N . VAL A 1 259 ? -7.601 -4.222 13.949 1.00 96.62 259 VAL A N 1
ATOM 1934 C CA . VAL A 1 259 ? -8.366 -5.334 13.360 1.00 96.62 259 VAL A CA 1
ATOM 1935 C C . VAL A 1 259 ? -8.814 -4.966 11.942 1.00 96.62 259 VAL A C 1
ATOM 1937 O O . VAL A 1 259 ? -9.377 -3.892 11.722 1.00 96.62 259 VAL A O 1
ATOM 1940 N N . VAL A 1 260 ? -8.576 -5.873 10.994 1.00 97.50 260 VAL A N 1
ATOM 1941 C CA . VAL A 1 260 ? -8.887 -5.734 9.564 1.00 97.50 260 VAL A CA 1
ATOM 1942 C C . VAL A 1 260 ? -9.871 -6.828 9.143 1.00 97.50 260 VAL A C 1
ATOM 1944 O O . VAL A 1 260 ? -9.682 -7.984 9.513 1.00 97.50 260 VAL A O 1
ATOM 1947 N N . GLU A 1 261 ? -10.908 -6.475 8.387 1.00 96.50 261 GLU A N 1
ATOM 1948 C CA . GLU A 1 261 ? -11.878 -7.390 7.771 1.00 96.50 261 GLU A CA 1
ATOM 1949 C C . GLU A 1 261 ? -11.263 -8.171 6.610 1.00 96.50 261 GLU A C 1
ATOM 1951 O O . GLU A 1 261 ? -10.488 -7.619 5.828 1.00 96.50 261 GLU A O 1
ATOM 1956 N N . GLU A 1 262 ? -11.619 -9.457 6.504 1.00 96.38 262 GLU A N 1
ATOM 1957 C CA . GLU A 1 262 ? -11.081 -10.385 5.493 1.00 96.38 262 GLU A CA 1
ATOM 1958 C C . GLU A 1 262 ? -9.547 -10.299 5.397 1.00 96.38 262 GLU A C 1
ATOM 1960 O O . GLU A 1 262 ? -8.977 -10.152 4.317 1.00 96.38 262 GLU A O 1
ATOM 1965 N N . TYR A 1 263 ? -8.881 -10.291 6.557 1.00 97.50 263 TYR A N 1
ATOM 1966 C CA . TYR A 1 263 ? -7.440 -10.074 6.640 1.00 97.50 263 TYR A CA 1
ATOM 1967 C C . TYR A 1 263 ? -6.679 -11.223 5.986 1.00 97.50 263 TYR A C 1
ATOM 1969 O O . TYR A 1 263 ? -6.849 -12.381 6.365 1.00 97.50 263 TYR A O 1
ATOM 1977 N N . ASP A 1 264 ? -5.803 -10.862 5.056 1.00 98.00 264 ASP A N 1
ATOM 1978 C CA . ASP A 1 264 ? -4.966 -11.791 4.310 1.00 98.00 264 ASP A CA 1
ATOM 1979 C C . ASP A 1 264 ? -3.545 -11.795 4.893 1.00 98.00 264 ASP A C 1
ATOM 1981 O O . ASP A 1 264 ? -3.128 -12.757 5.536 1.00 98.00 264 ASP A O 1
ATOM 1985 N N . HIS A 1 265 ? -2.817 -10.679 4.769 1.00 97.88 265 HIS A N 1
ATOM 1986 C CA . HIS A 1 265 ? -1.476 -10.536 5.342 1.00 97.88 265 HIS A CA 1
ATOM 1987 C C . HIS A 1 265 ? -1.072 -9.070 5.571 1.00 97.88 265 HIS A C 1
ATOM 1989 O O . HIS A 1 265 ? -1.772 -8.123 5.208 1.00 97.88 265 HIS A O 1
ATOM 1995 N N . PHE A 1 266 ? 0.093 -8.859 6.186 1.00 97.69 266 PHE A N 1
ATOM 1996 C CA . PHE A 1 266 ? 0.785 -7.570 6.183 1.00 97.69 266 PHE A CA 1
ATOM 1997 C C . PHE A 1 266 ? 1.849 -7.568 5.084 1.00 97.69 266 PHE A C 1
ATOM 1999 O O . PHE A 1 266 ? 2.715 -8.440 5.082 1.00 97.69 266 PHE A O 1
ATOM 2006 N N . CYS A 1 267 ? 1.811 -6.592 4.177 1.00 98.06 267 CYS A N 1
ATOM 2007 C CA . CYS A 1 267 ? 2.714 -6.525 3.033 1.00 98.06 267 CYS A CA 1
ATOM 2008 C C . CYS A 1 267 ? 3.717 -5.366 3.193 1.00 98.06 267 CYS A C 1
ATOM 2010 O O . CYS A 1 267 ? 3.334 -4.202 3.039 1.00 98.06 267 CYS A O 1
ATOM 2012 N N . PRO A 1 268 ? 5.013 -5.638 3.453 1.00 96.25 268 PRO A N 1
ATOM 2013 C CA . PRO A 1 268 ? 6.041 -4.597 3.517 1.00 96.25 268 PRO A CA 1
ATOM 2014 C C . PRO A 1 268 ? 6.159 -3.788 2.219 1.00 96.25 268 PRO A C 1
ATOM 2016 O O . PRO A 1 268 ? 6.311 -2.571 2.272 1.00 96.25 268 PRO A O 1
ATOM 2019 N N . TRP A 1 269 ? 6.018 -4.448 1.064 1.00 97.62 269 TRP A N 1
ATOM 2020 C CA . TRP A 1 269 ? 6.169 -3.847 -0.267 1.00 97.62 269 TRP A CA 1
ATOM 2021 C C . TRP A 1 269 ? 5.120 -2.767 -0.560 1.00 97.62 269 TRP A C 1
ATOM 2023 O O . TRP A 1 269 ? 5.464 -1.691 -1.038 1.00 97.62 269 TRP A O 1
ATOM 2033 N N . THR A 1 270 ? 3.853 -3.002 -0.203 1.00 97.62 270 THR A N 1
ATOM 2034 C CA . THR A 1 270 ? 2.802 -1.966 -0.264 1.00 97.62 270 THR A CA 1
ATOM 2035 C C . THR A 1 270 ? 2.775 -1.085 0.991 1.00 97.62 270 THR A C 1
ATOM 2037 O O . THR A 1 270 ? 2.071 -0.076 1.028 1.00 97.62 270 THR A O 1
ATOM 2040 N N . GLY A 1 271 ? 3.540 -1.436 2.028 1.00 96.25 271 GLY A N 1
ATOM 2041 C CA . GLY A 1 271 ? 3.661 -0.706 3.288 1.00 96.25 271 GLY A CA 1
ATOM 2042 C C . GLY A 1 271 ? 2.446 -0.808 4.216 1.00 96.25 271 GLY A C 1
ATOM 2043 O O . GLY A 1 271 ? 2.370 -0.039 5.175 1.00 96.25 271 GLY A O 1
ATOM 2044 N N . THR A 1 272 ? 1.488 -1.705 3.945 1.00 97.44 272 THR A N 1
ATOM 2045 C CA . THR A 1 272 ? 0.184 -1.765 4.629 1.00 97.44 272 THR A CA 1
ATOM 2046 C C . THR A 1 272 ? -0.371 -3.191 4.783 1.00 97.44 272 THR A C 1
ATOM 2048 O O . THR A 1 272 ? 0.181 -4.157 4.258 1.00 97.44 272 THR A O 1
ATOM 2051 N N . SER A 1 273 ? -1.466 -3.336 5.537 1.00 98.06 273 SER A N 1
ATOM 2052 C CA . SER A 1 273 ? -2.233 -4.590 5.588 1.00 98.06 273 SER A CA 1
ATOM 2053 C C . SER A 1 273 ? -2.999 -4.798 4.286 1.00 98.06 273 SER A C 1
ATOM 2055 O O . SER A 1 273 ? -3.537 -3.842 3.727 1.00 98.06 273 SER A O 1
ATOM 2057 N N . ILE A 1 274 ? -3.109 -6.048 3.852 1.00 98.56 274 ILE A N 1
ATOM 2058 C CA . ILE A 1 274 ? -4.011 -6.482 2.789 1.00 98.56 274 ILE A CA 1
ATOM 2059 C C . ILE A 1 274 ? -5.230 -7.145 3.443 1.00 98.56 274 ILE A C 1
ATOM 2061 O O . ILE A 1 274 ? -5.093 -8.027 4.293 1.00 98.56 274 ILE A O 1
ATOM 2065 N N . GLY A 1 275 ? -6.420 -6.684 3.070 1.00 98.00 275 GLY A N 1
ATOM 2066 C CA . GLY A 1 275 ? -7.705 -7.196 3.544 1.00 98.00 275 GLY A CA 1
ATOM 2067 C C . GLY A 1 275 ? -8.841 -6.783 2.610 1.00 98.00 275 GLY A C 1
ATOM 2068 O O . GLY A 1 275 ? -8.593 -6.197 1.550 1.00 98.00 275 GLY A O 1
ATOM 2069 N N . GLY A 1 276 ? -10.091 -7.058 2.983 1.00 97.50 276 GLY A N 1
ATOM 2070 C CA . GLY A 1 276 ? -11.257 -6.881 2.103 1.00 97.50 276 GLY A CA 1
ATOM 2071 C C . GLY A 1 276 ? -11.371 -5.481 1.479 1.00 97.50 276 GLY A C 1
ATOM 2072 O O . GLY A 1 276 ? -11.684 -5.342 0.295 1.00 97.50 276 GLY A O 1
ATOM 2073 N N . GLY A 1 277 ? -11.007 -4.430 2.225 1.00 96.69 277 GLY A N 1
ATOM 2074 C CA . GLY A 1 277 ? -11.094 -3.034 1.772 1.00 96.69 277 GLY A CA 1
ATOM 2075 C C . GLY A 1 277 ? -10.089 -2.626 0.683 1.00 96.69 277 GLY A C 1
ATOM 2076 O O . GLY A 1 277 ? -10.338 -1.664 -0.053 1.00 96.69 277 GLY A O 1
ATOM 2077 N N . ASN A 1 278 ? -8.971 -3.346 0.524 1.00 98.19 278 ASN A N 1
ATOM 2078 C CA . ASN A 1 278 ? -7.958 -3.058 -0.504 1.00 98.19 278 ASN A CA 1
ATOM 2079 C C . ASN A 1 278 ? -7.544 -4.263 -1.373 1.00 98.19 278 ASN A C 1
ATOM 2081 O O . ASN A 1 278 ? -6.805 -4.065 -2.339 1.00 98.19 278 ASN A O 1
ATOM 2085 N N . MET A 1 279 ? -8.080 -5.465 -1.134 1.00 98.00 279 MET A N 1
ATOM 2086 C CA . MET A 1 279 ? -7.772 -6.702 -1.869 1.00 98.00 279 MET A CA 1
ATOM 2087 C C . MET A 1 279 ? -7.882 -6.559 -3.397 1.00 98.00 279 MET A C 1
ATOM 2089 O O . MET A 1 279 ? -7.024 -7.041 -4.133 1.00 98.00 279 MET A O 1
ATOM 2093 N N . GLN A 1 280 ? -8.897 -5.853 -3.908 1.00 98.19 280 GLN A N 1
ATOM 2094 C CA . GLN A 1 280 ? -9.031 -5.639 -5.358 1.00 98.19 280 GLN A CA 1
ATOM 2095 C C . GLN A 1 280 ? -7.923 -4.737 -5.926 1.00 98.19 280 GLN A C 1
ATOM 2097 O O . GLN A 1 280 ? -7.403 -5.008 -7.005 1.00 98.19 280 GLN A O 1
ATOM 2102 N N . ALA A 1 281 ? -7.502 -3.702 -5.189 1.00 98.19 281 ALA A N 1
ATOM 2103 C CA . ALA A 1 281 ? -6.374 -2.863 -5.597 1.00 98.19 281 ALA A CA 1
ATOM 2104 C C . ALA A 1 281 ? -5.049 -3.643 -5.547 1.00 98.19 281 ALA A C 1
ATOM 2106 O O . ALA A 1 281 ? -4.222 -3.497 -6.443 1.00 98.19 281 ALA A O 1
ATOM 2107 N N . PHE A 1 282 ? -4.882 -4.522 -4.551 1.00 98.56 282 PHE A N 1
ATOM 2108 C CA . PHE A 1 282 ? -3.737 -5.427 -4.461 1.00 98.56 282 PHE A CA 1
ATOM 2109 C C . PHE A 1 282 ? -3.656 -6.371 -5.669 1.00 98.56 282 PHE A C 1
ATOM 2111 O O . PHE A 1 282 ? -2.609 -6.452 -6.304 1.00 98.56 282 PHE A O 1
ATOM 2118 N N . LYS A 1 283 ? -4.769 -7.011 -6.056 1.00 98.56 283 LYS A N 1
ATOM 2119 C CA . LYS A 1 283 ? -4.838 -7.876 -7.248 1.00 98.56 283 LYS A CA 1
ATOM 2120 C C . LYS A 1 283 ? -4.467 -7.129 -8.532 1.00 98.56 283 LYS A C 1
ATOM 2122 O O . LYS A 1 283 ? -3.656 -7.630 -9.306 1.00 98.56 283 LYS A O 1
ATOM 2127 N N . VAL A 1 284 ? -5.000 -5.920 -8.736 1.00 98.50 284 VAL A N 1
ATOM 2128 C CA . VAL A 1 284 ? -4.646 -5.078 -9.895 1.00 98.50 284 VAL A CA 1
ATOM 2129 C C . VAL A 1 284 ? -3.157 -4.717 -9.886 1.00 98.50 284 VAL A C 1
ATOM 2131 O O . VAL A 1 284 ? -2.515 -4.812 -10.928 1.00 98.50 284 VAL A O 1
ATOM 2134 N N . PHE A 1 285 ? -2.585 -4.370 -8.728 1.00 98.62 285 PHE A N 1
ATOM 2135 C CA . PHE A 1 285 ? -1.150 -4.102 -8.597 1.00 98.62 285 PHE A CA 1
ATOM 2136 C C . PHE A 1 285 ? -0.294 -5.330 -8.940 1.00 98.62 285 PHE A C 1
ATOM 2138 O O . PHE A 1 285 ? 0.633 -5.209 -9.738 1.00 98.62 285 PHE A O 1
ATOM 2145 N N . VAL A 1 286 ? -0.628 -6.511 -8.407 1.00 98.56 286 VAL A N 1
ATOM 2146 C CA . VAL A 1 286 ? 0.101 -7.763 -8.679 1.00 98.56 286 VAL A CA 1
ATOM 2147 C C . VAL A 1 286 ? 0.056 -8.125 -10.166 1.00 98.56 286 VAL A C 1
ATOM 2149 O O . VAL A 1 286 ? 1.086 -8.493 -10.729 1.00 98.56 286 VAL A O 1
ATOM 2152 N N . VAL A 1 287 ? -1.090 -7.976 -10.837 1.00 98.62 287 VAL A N 1
ATOM 2153 C CA . VAL A 1 287 ? -1.179 -8.200 -12.291 1.00 98.62 287 VAL A CA 1
ATOM 2154 C C . VAL A 1 287 ? -0.354 -7.159 -13.054 1.00 98.62 287 VAL A C 1
ATOM 2156 O O . VAL A 1 287 ? 0.468 -7.533 -13.887 1.00 98.62 287 VAL A O 1
ATOM 2159 N N . ALA A 1 288 ? -0.514 -5.868 -12.745 1.00 98.44 288 ALA A N 1
ATOM 2160 C CA . ALA A 1 288 ? 0.184 -4.788 -13.443 1.00 98.44 288 ALA A CA 1
ATOM 2161 C C . ALA A 1 288 ? 1.714 -4.900 -13.325 1.00 98.44 288 ALA A C 1
ATOM 2163 O O . ALA A 1 288 ? 2.405 -4.777 -14.334 1.00 98.44 288 ALA A O 1
ATOM 2164 N N . VAL A 1 289 ? 2.246 -5.205 -12.134 1.00 98.38 289 VAL A N 1
ATOM 2165 C CA . VAL A 1 289 ? 3.698 -5.341 -11.930 1.00 98.38 289 VAL A CA 1
ATOM 2166 C C . VAL A 1 289 ? 4.272 -6.576 -12.627 1.00 98.38 289 VAL A C 1
ATOM 2168 O O . VAL A 1 289 ? 5.365 -6.491 -13.175 1.00 98.38 289 VAL A O 1
ATOM 2171 N N . ASN A 1 290 ? 3.531 -7.688 -12.707 1.00 98.38 290 ASN A N 1
ATOM 2172 C CA . ASN A 1 290 ? 3.966 -8.855 -13.485 1.00 98.38 290 ASN A CA 1
ATOM 2173 C C . ASN A 1 290 ? 3.976 -8.556 -14.992 1.00 98.38 290 ASN A C 1
ATOM 2175 O O . ASN A 1 290 ? 4.964 -8.841 -15.666 1.00 98.38 290 ASN A O 1
ATOM 2179 N N . VAL A 1 291 ? 2.917 -7.929 -15.522 1.00 98.31 291 VAL A N 1
ATOM 2180 C CA . VAL A 1 291 ? 2.860 -7.514 -16.936 1.00 98.31 291 VAL A CA 1
ATOM 2181 C C . VAL A 1 291 ? 3.980 -6.519 -17.254 1.00 98.31 291 VAL A C 1
ATOM 2183 O O . VAL A 1 291 ? 4.623 -6.655 -18.295 1.00 98.31 291 VAL A O 1
ATOM 2186 N N . LEU A 1 292 ? 4.278 -5.578 -16.350 1.00 98.06 292 LEU A N 1
ATOM 2187 C CA . LEU A 1 292 ? 5.432 -4.686 -16.467 1.00 98.06 292 LEU A CA 1
ATOM 2188 C C . LEU A 1 292 ? 6.743 -5.481 -16.511 1.00 98.06 292 LEU A C 1
ATOM 2190 O O . LEU A 1 292 ? 7.475 -5.337 -17.481 1.00 98.06 292 LEU A O 1
ATOM 2194 N N . CYS A 1 293 ? 7.010 -6.368 -15.548 1.00 97.62 293 CYS A N 1
ATOM 2195 C CA . CYS A 1 293 ? 8.226 -7.190 -15.521 1.00 97.62 293 CYS A CA 1
ATOM 2196 C C . CYS A 1 293 ? 8.436 -7.996 -16.813 1.00 97.62 293 CYS A C 1
ATOM 2198 O O . CYS A 1 293 ? 9.516 -7.923 -17.399 1.00 97.62 293 CYS A O 1
ATOM 2200 N N . TYR A 1 294 ? 7.419 -8.721 -17.293 1.00 97.69 294 TYR A N 1
ATOM 2201 C CA . TYR A 1 294 ? 7.533 -9.491 -18.538 1.00 97.69 294 TYR A CA 1
ATOM 2202 C C . TYR A 1 294 ? 7.726 -8.593 -19.765 1.00 97.69 294 TYR A C 1
ATOM 2204 O O . TYR A 1 294 ? 8.530 -8.922 -20.635 1.00 97.69 294 TYR A O 1
ATOM 2212 N N . THR A 1 295 ? 7.056 -7.436 -19.819 1.00 95.69 295 THR A N 1
ATOM 2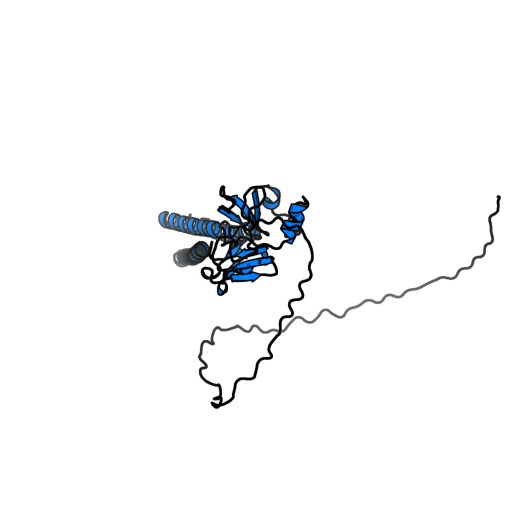213 C CA . THR A 1 295 ? 7.241 -6.456 -20.903 1.00 95.69 295 THR A CA 1
ATOM 2214 C C . THR A 1 295 ? 8.661 -5.889 -20.896 1.00 95.69 295 THR A C 1
ATOM 2216 O O . THR A 1 295 ? 9.302 -5.840 -21.942 1.00 95.69 295 THR A O 1
ATOM 2219 N N . THR A 1 296 ? 9.187 -5.516 -19.727 1.00 95.06 296 THR A N 1
ATOM 2220 C CA . THR A 1 296 ? 10.556 -5.009 -19.557 1.00 95.06 296 THR A CA 1
ATOM 2221 C C . THR A 1 296 ? 11.593 -6.032 -20.016 1.00 95.06 296 THR A C 1
ATOM 2223 O O . THR A 1 296 ? 12.474 -5.693 -20.802 1.00 95.06 296 THR A O 1
ATOM 2226 N N . VAL A 1 297 ? 11.472 -7.292 -19.580 1.00 94.88 297 VAL A N 1
ATOM 2227 C CA . VAL A 1 297 ? 12.375 -8.377 -20.001 1.00 94.88 297 VAL A CA 1
ATOM 2228 C C . VAL A 1 297 ? 12.264 -8.633 -21.506 1.00 94.88 297 VAL A C 1
ATOM 2230 O O . VAL A 1 297 ? 13.286 -8.718 -22.182 1.00 94.88 297 VAL A O 1
ATOM 2233 N N . GLY A 1 298 ? 11.045 -8.688 -22.052 1.00 93.62 298 GLY A N 1
ATOM 2234 C CA . GLY A 1 298 ? 10.810 -8.893 -23.483 1.00 93.62 298 GLY A CA 1
ATOM 2235 C C . GLY A 1 298 ? 11.402 -7.788 -24.360 1.00 93.62 298 GLY A C 1
ATOM 2236 O O . GLY A 1 298 ? 12.041 -8.092 -25.361 1.00 93.62 298 GLY A O 1
ATOM 2237 N N . VAL A 1 299 ? 11.260 -6.518 -23.964 1.00 90.88 299 VAL A N 1
ATOM 2238 C CA . VAL A 1 299 ? 11.864 -5.365 -24.658 1.00 90.88 299 VAL A CA 1
ATOM 2239 C C . VAL A 1 299 ? 13.392 -5.430 -24.629 1.00 90.88 299 VAL A C 1
ATOM 2241 O O . VAL A 1 299 ? 14.024 -5.215 -25.662 1.00 90.88 299 VAL A O 1
ATOM 2244 N N . VAL A 1 300 ? 13.991 -5.752 -23.477 1.00 90.56 300 VAL A N 1
ATOM 2245 C CA . VAL A 1 300 ? 15.452 -5.877 -23.352 1.00 90.56 300 VAL A CA 1
ATOM 2246 C C . VAL A 1 300 ? 15.981 -7.020 -24.221 1.00 90.56 300 VAL A C 1
ATOM 2248 O O . VAL A 1 300 ? 16.926 -6.804 -24.972 1.00 90.56 300 VAL A O 1
ATOM 2251 N N . ILE A 1 301 ? 15.354 -8.202 -24.188 1.00 91.62 301 ILE A N 1
ATOM 2252 C CA . ILE A 1 301 ? 15.746 -9.339 -25.039 1.00 91.62 301 ILE A CA 1
ATOM 2253 C C . ILE A 1 301 ? 15.588 -8.988 -26.521 1.00 91.62 301 ILE A C 1
ATOM 2255 O O . ILE A 1 301 ? 16.502 -9.237 -27.300 1.00 91.62 301 ILE A O 1
ATOM 2259 N N . LEU A 1 302 ? 14.459 -8.390 -26.914 1.00 87.75 302 LEU A N 1
ATOM 2260 C CA . LEU A 1 302 ? 14.194 -8.024 -28.305 1.00 87.75 302 LEU A CA 1
ATOM 2261 C C . LEU A 1 302 ? 15.266 -7.077 -28.850 1.00 87.75 302 LEU A C 1
ATOM 2263 O O . LEU A 1 302 ? 15.713 -7.263 -29.975 1.00 87.75 302 LEU A O 1
ATOM 2267 N N . VAL A 1 303 ? 15.705 -6.095 -28.061 1.00 82.44 303 VAL A N 1
ATOM 2268 C CA . VAL A 1 303 ? 16.772 -5.188 -28.493 1.00 82.44 303 VAL A CA 1
ATOM 2269 C C . VAL A 1 303 ? 18.140 -5.871 -28.489 1.00 82.44 303 VAL A C 1
ATOM 2271 O O . VAL A 1 303 ? 18.839 -5.766 -29.483 1.00 82.44 303 VAL A O 1
ATOM 2274 N N . VAL A 1 304 ? 18.499 -6.630 -27.448 1.00 82.19 304 VAL A N 1
ATOM 2275 C CA . VAL A 1 304 ? 19.813 -7.309 -27.349 1.00 82.19 304 VAL A CA 1
ATOM 2276 C C . VAL A 1 304 ? 20.006 -8.429 -28.388 1.00 82.19 304 VAL A C 1
ATOM 2278 O O . VAL A 1 304 ? 21.136 -8.818 -28.659 1.00 82.19 304 VAL A O 1
ATOM 2281 N N . VAL A 1 305 ? 18.924 -8.981 -28.950 1.00 86.50 305 VAL A N 1
ATOM 2282 C CA . VAL A 1 305 ? 18.983 -10.078 -29.937 1.00 86.50 305 VAL A CA 1
ATOM 2283 C C . VAL A 1 305 ? 18.815 -9.594 -31.384 1.00 86.50 305 VAL A C 1
ATOM 2285 O O . VAL A 1 305 ? 19.284 -10.270 -32.297 1.00 86.50 305 VAL A O 1
ATOM 2288 N N . LEU A 1 306 ? 18.140 -8.461 -31.619 1.00 79.94 306 LEU A N 1
ATOM 2289 C CA . LEU A 1 306 ? 17.864 -7.950 -32.973 1.00 79.94 306 LEU A CA 1
ATOM 2290 C C . LEU A 1 306 ? 18.767 -6.781 -33.413 1.00 79.94 306 LEU A C 1
ATOM 2292 O O . LEU A 1 306 ? 18.603 -6.312 -34.541 1.00 79.94 306 LEU A O 1
ATOM 2296 N N . TRP A 1 307 ? 19.679 -6.316 -32.552 1.00 70.56 307 TRP A N 1
ATOM 2297 C CA . TRP A 1 307 ? 20.645 -5.238 -32.804 1.00 70.56 307 TRP A CA 1
ATOM 2298 C C . TRP A 1 307 ? 22.046 -5.614 -32.314 1.00 70.56 307 TRP A C 1
ATOM 2300 O O . TRP A 1 307 ? 23.007 -5.195 -32.998 1.00 70.56 307 TRP A O 1
#

Radius of gyration: 33.06 Å; chains: 1; bounding box: 93×72×108 Å

pLDDT: mean 72.7, std 24.76, range [29.64, 98.62]